Protein 3HZH (pdb70)

Structure (mmCIF, N/CA/C/O backbone):
data_3HZH
#
_entry.id   3HZH
#
_cell.length_a   63.705
_cell.length_b   63.705
_cell.length_c   175.685
_cell.angle_alpha   90.00
_cell.angle_beta   90.00
_cell.angle_gamma   120.00
#
_symmetry.space_group_name_H-M   'P 32 2 1'
#
loop_
_entity.id
_entity.type
_entity.pdbx_description
1 polymer 'Chemotaxis response regulator (CheY-3)'
2 polymer 'Chemotaxis operon protein (CheX)'
3 non-polymer 'MAGNESIUM ION'
4 water water
#
loop_
_atom_site.group_PDB
_atom_site.id
_atom_site.type_symbol
_atom_site.label_atom_id
_atom_site.label_alt_id
_atom_site.label_comp_id
_atom_site.label_asym_id
_atom_site.label_entity_id
_atom_site.label_seq_id
_atom_site.pdbx_PDB_ins_code
_atom_site.Cartn_x
_atom_site.Cartn_y
_atom_site.Cartn_z
_atom_site.occupancy
_atom_site.B_iso_or_equiv
_atom_site.auth_seq_id
_atom_site.auth_comp_id
_atom_site.auth_asym_id
_atom_site.auth_atom_id
_atom_site.pdbx_PDB_model_num
ATOM 1 N N . SER A 1 24 ? 10.048 11.717 -31.045 1.00 73.34 13 SER A N 1
ATOM 2 C CA . SER A 1 24 ? 10.097 10.345 -31.632 1.00 71.22 13 SER A CA 1
ATOM 3 C C . SER A 1 24 ? 10.681 9.325 -30.645 1.00 68.65 13 SER A C 1
ATOM 4 O O . SER A 1 24 ? 11.866 9.388 -30.293 1.00 70.78 13 SER A O 1
ATOM 7 N N . LYS A 1 25 ? 9.816 8.404 -30.204 1.00 61.06 14 LYS A N 1
ATOM 8 C CA . LYS A 1 25 ? 10.148 7.339 -29.250 1.00 53.21 14 LYS A CA 1
ATOM 9 C C . LYS A 1 25 ? 11.577 6.840 -29.356 1.00 47.13 14 LYS A C 1
ATOM 10 O O . LYS A 1 25 ? 11.855 5.947 -30.155 1.00 46.21 14 LYS A O 1
ATOM 16 N N . PRO A 1 26 ? 12.487 7.354 -28.510 1.00 40.88 15 PRO A N 1
ATOM 17 C CA . PRO A 1 26 ? 13.857 6.859 -28.638 1.00 37.53 15 PRO A CA 1
ATOM 18 C C . PRO A 1 26 ? 13.797 5.338 -28.523 1.00 36.69 15 PRO A C 1
ATOM 19 O O . PRO A 1 26 ? 13.133 4.804 -27.639 1.00 33.22 15 PRO A O 1
ATOM 23 N N . ARG A 1 27 ? 14.467 4.647 -29.438 1.00 39.33 16 ARG A N 1
ATOM 24 C CA . ARG A 1 27 ? 14.440 3.186 -29.476 1.00 43.16 16 ARG A CA 1
ATOM 25 C C . ARG A 1 27 ? 15.106 2.481 -28.296 1.00 39.87 16 ARG A C 1
ATOM 26 O O . ARG A 1 27 ? 14.783 1.330 -27.999 1.00 39.92 16 ARG A O 1
ATOM 34 N N . GLY A 1 28 ? 16.033 3.159 -27.630 1.00 35.32 17 GLY A N 1
ATOM 35 C CA . GLY A 1 28 ? 16.724 2.544 -26.514 1.00 33.10 17 GLY A CA 1
ATOM 36 C C . GLY A 1 28 ? 15.899 2.359 -25.255 1.00 32.30 17 GLY A C 1
ATOM 37 O O . GLY A 1 28 ? 16.370 1.775 -24.280 1.00 31.85 17 GLY A O 1
ATOM 38 N N . ILE A 1 29 ? 14.669 2.852 -25.258 1.00 31.60 18 ILE A N 1
ATOM 39 C CA . ILE A 1 29 ? 13.822 2.723 -24.083 1.00 31.06 18 ILE A CA 1
ATOM 40 C C . ILE A 1 29 ? 12.873 1.538 -24.176 1.00 31.57 18 ILE A C 1
ATOM 41 O O . ILE A 1 29 ? 12.243 1.314 -25.210 1.00 30.98 18 ILE A O 1
ATOM 46 N N . ASN A 1 30 ? 12.800 0.767 -23.096 1.00 32.45 19 ASN A N 1
ATOM 47 C CA . ASN A 1 30 ? 11.895 -0.373 -23.029 1.00 33.88 19 ASN A CA 1
ATOM 48 C C . ASN A 1 30 ? 10.569 0.263 -22.631 1.00 33.43 19 ASN A C 1
ATOM 49 O O . ASN A 1 30 ? 10.392 0.672 -21.485 1.00 33.44 19 ASN A O 1
ATOM 54 N N . TYR A 1 31 ? 9.639 0.349 -23.573 1.00 35.21 20 TYR A N 1
ATOM 55 C CA . TYR A 1 31 ? 8.361 0.982 -23.299 1.00 37.23 20 TYR A CA 1
ATOM 56 C C . TYR A 1 31 ? 7.371 0.213 -22.429 1.00 40.37 20 TYR A C 1
ATOM 57 O O . TYR A 1 31 ? 6.199 0.578 -22.344 1.00 41.41 20 TYR A O 1
ATOM 66 N N . ASP A 1 32 ? 7.850 -0.839 -21.769 1.00 44.10 21 ASP A N 1
ATOM 67 C CA . ASP A 1 32 ? 6.998 -1.594 -20.854 1.00 47.55 21 ASP A CA 1
ATOM 68 C C . ASP A 1 32 ? 7.343 -1.159 -19.432 1.00 46.57 21 ASP A C 1
ATOM 69 O O . ASP A 1 32 ? 6.668 -1.544 -18.491 1.00 47.66 21 ASP A O 1
ATOM 74 N N . THR A 1 33 ? 8.403 -0.364 -19.286 1.00 44.88 22 THR A N 1
ATOM 75 C CA . THR A 1 33 ? 8.848 0.098 -17.973 1.00 43.19 22 THR A CA 1
ATOM 76 C C . THR A 1 33 ? 9.386 1.518 -18.002 1.00 42.52 22 THR A C 1
ATOM 77 O O . THR A 1 33 ? 9.439 2.187 -16.969 1.00 42.29 22 THR A O 1
ATOM 81 N N . GLY A 1 34 ? 9.793 1.972 -19.181 1.00 40.58 23 GLY A N 1
ATOM 82 C CA . GLY A 1 34 ? 10.337 3.310 -19.300 1.00 39.03 23 GLY A CA 1
ATOM 83 C C . GLY A 1 34 ? 11.812 3.311 -18.955 1.00 37.12 23 GLY A C 1
ATOM 84 O O . GLY A 1 34 ? 12.447 4.364 -18.931 1.00 38.66 23 GLY A O 1
ATOM 85 N N . ILE A 1 35 ? 12.354 2.122 -18.700 1.00 35.11 24 ILE A N 1
ATOM 86 C CA . ILE A 1 35 ? 13.765 1.950 -18.350 1.00 35.03 24 ILE A CA 1
ATOM 87 C C . ILE A 1 35 ? 14.577 1.636 -19.607 1.00 31.69 24 ILE A C 1
ATOM 88 O O . ILE A 1 35 ? 14.166 0.824 -20.424 1.00 30.15 24 ILE A O 1
ATOM 93 N N . PRO A 1 36 ? 15.753 2.264 -19.765 1.00 30.06 25 PRO A N 1
ATOM 94 C CA . PRO A 1 36 ? 16.594 2.019 -20.942 1.00 29.46 25 PRO A CA 1
ATOM 95 C C . PRO A 1 36 ? 17.063 0.568 -21.052 1.00 28.66 25 PRO A C 1
ATOM 96 O O . PRO A 1 36 ? 17.263 -0.100 -20.041 1.00 27.67 25 PRO A O 1
ATOM 100 N N . PHE A 1 37 ? 17.216 0.076 -22.279 1.00 29.10 26 PHE A N 1
ATOM 101 C CA . PHE A 1 37 ? 17.727 -1.276 -22.497 1.00 27.99 26 PHE A CA 1
ATOM 102 C C . PHE A 1 37 ? 19.226 -1.229 -22.185 1.00 27.94 26 PHE A C 1
ATOM 103 O O . PHE A 1 37 ? 19.875 -0.206 -22.407 1.00 27.36 26 PHE A O 1
ATOM 111 N N . ASN A 1 38 ? 19.775 -2.328 -21.672 1.00 27.18 27 ASN A N 1
ATOM 112 C CA . ASN A 1 38 ? 21.195 -2.391 -21.333 1.00 26.65 27 ASN A CA 1
ATOM 113 C C . ASN A 1 38 ? 22.037 -3.000 -22.451 1.00 26.50 27 ASN A C 1
ATOM 114 O O . ASN A 1 38 ? 21.726 -4.076 -22.956 1.00 26.29 27 ASN A O 1
ATOM 119 N N . VAL A 1 39 ? 23.111 -2.311 -22.824 1.00 26.25 28 VAL A N 1
ATOM 120 C CA . VAL A 1 39 ? 23.987 -2.785 -23.886 1.00 26.34 28 VAL A CA 1
ATOM 121 C C . VAL A 1 39 ? 25.396 -3.060 -23.389 1.00 26.16 28 VAL A C 1
ATOM 122 O O . VAL A 1 39 ? 25.950 -2.261 -22.635 1.00 23.15 28 VAL A O 1
ATOM 126 N N . LEU A 1 40 ? 25.967 -4.189 -23.817 1.00 22.94 29 LEU A N 1
ATOM 127 C CA . LEU A 1 40 ? 27.337 -4.557 -23.459 1.00 24.45 29 LEU A CA 1
ATOM 128 C C . LEU A 1 40 ? 28.157 -4.435 -24.747 1.00 24.41 29 LEU A C 1
ATOM 129 O O . LEU A 1 40 ? 27.928 -5.180 -25.695 1.00 22.36 29 LEU A O 1
ATOM 134 N N . ILE A 1 41 ? 29.106 -3.505 -24.777 1.00 23.15 30 ILE A N 1
ATOM 135 C CA . ILE A 1 41 ? 29.924 -3.295 -25.971 1.00 22.76 30 ILE A CA 1
ATOM 136 C C . ILE A 1 41 ? 31.283 -3.968 -25.848 1.00 21.79 30 ILE A C 1
ATOM 137 O O . ILE A 1 41 ? 32.013 -3.728 -24.888 1.00 22.01 30 ILE A O 1
ATOM 142 N N . VAL A 1 42 ? 31.623 -4.797 -26.833 1.00 22.68 31 VAL A N 1
ATOM 143 C CA . VAL A 1 42 ? 32.888 -5.519 -26.823 1.00 23.62 31 VAL A CA 1
ATOM 144 C C . VAL A 1 42 ? 33.726 -5.302 -28.088 1.00 23.39 31 VAL A C 1
ATOM 145 O O . VAL A 1 42 ? 33.350 -5.748 -29.171 1.00 22.57 31 VAL A O 1
ATOM 149 N N . ASP A 1 43 ? 34.858 -4.618 -27.939 1.00 22.84 32 ASP A N 1
ATOM 150 C CA . ASP A 1 43 ? 35.764 -4.364 -29.056 1.00 22.29 32 ASP A CA 1
ATOM 151 C C . ASP A 1 43 ? 37.117 -3.978 -28.467 1.00 22.60 32 ASP A C 1
ATOM 152 O O . ASP A 1 43 ? 37.178 -3.302 -27.448 1.00 20.07 32 ASP A O 1
ATOM 157 N N . ASP A 1 44 ? 38.204 -4.416 -29.096 1.00 23.16 33 ASP A N 1
ATOM 158 C CA . ASP A 1 44 ? 39.533 -4.098 -28.582 1.00 23.04 33 ASP A CA 1
ATOM 159 C C . ASP A 1 44 ? 40.018 -2.683 -28.903 1.00 22.80 33 ASP A C 1
ATOM 160 O O . ASP A 1 44 ? 41.126 -2.302 -28.518 1.00 22.56 33 ASP A O 1
ATOM 165 N N . SER A 1 45 ? 39.189 -1.902 -29.590 1.00 21.63 34 SER A N 1
ATOM 166 C CA . SER A 1 45 ? 39.554 -0.523 -29.908 1.00 23.63 34 SER A CA 1
ATOM 167 C C . SER A 1 45 ? 38.705 0.484 -29.133 1.00 22.39 34 SER A C 1
ATOM 168 O O . SER A 1 45 ? 37.486 0.526 -29.295 1.00 21.69 34 SER A O 1
ATOM 171 N N . VAL A 1 46 ? 39.345 1.308 -28.311 1.00 23.79 35 VAL A N 1
ATOM 172 C CA . VAL A 1 46 ? 38.615 2.309 -27.541 1.00 26.19 35 VAL A CA 1
ATOM 173 C C . VAL A 1 46 ? 37.935 3.299 -28.485 1.00 24.05 35 VAL A C 1
ATOM 174 O O . VAL A 1 46 ? 36.966 3.961 -28.116 1.00 21.82 35 VAL A O 1
ATOM 178 N N . PHE A 1 47 ? 38.450 3.410 -29.701 1.00 23.97 36 PHE A N 1
ATOM 179 C CA . PHE A 1 47 ? 37.847 4.298 -30.688 1.00 24.90 36 PHE A CA 1
ATOM 180 C C . PHE A 1 47 ? 36.459 3.771 -31.030 1.00 25.38 36 PHE A C 1
ATOM 181 O O . PHE A 1 47 ? 35.460 4.499 -31.008 1.00 23.50 36 PHE A O 1
ATOM 189 N N . THR A 1 48 ? 36.411 2.484 -31.348 1.00 24.92 37 THR A N 1
ATOM 190 C CA . THR A 1 48 ? 35.164 1.833 -31.717 1.00 24.17 37 THR A CA 1
ATOM 191 C C . THR A 1 48 ? 34.206 1.761 -30.533 1.00 23.30 37 THR A C 1
ATOM 192 O O . THR A 1 48 ? 33.002 1.904 -30.699 1.00 23.06 37 THR A O 1
ATOM 196 N N . VAL A 1 49 ? 34.742 1.536 -29.341 1.00 23.82 38 VAL A N 1
ATOM 197 C CA . VAL A 1 49 ? 33.898 1.478 -28.156 1.00 24.58 38 VAL A CA 1
ATOM 198 C C . VAL A 1 49 ? 33.212 2.841 -28.009 1.00 24.97 38 VAL A C 1
ATOM 199 O O . VAL A 1 49 ? 32.017 2.918 -27.724 1.00 23.70 38 VAL A O 1
ATOM 203 N N . LYS A 1 50 ? 33.964 3.913 -28.237 1.00 24.72 39 LYS A N 1
ATOM 204 C CA . LYS A 1 50 ? 33.396 5.253 -28.134 1.00 27.12 39 LYS A CA 1
ATOM 205 C C . LYS A 1 50 ? 32.339 5.530 -29.212 1.00 27.82 39 LYS A C 1
ATOM 206 O O . LYS A 1 50 ? 31.309 6.148 -28.932 1.00 25.36 39 LYS A O 1
ATOM 212 N N . GLN A 1 51 ? 32.576 5.063 -30.437 1.00 28.60 40 GLN A N 1
ATOM 213 C CA . GLN A 1 51 ? 31.630 5.305 -31.524 1.00 31.53 40 GLN A CA 1
ATOM 214 C C . GLN A 1 51 ? 30.297 4.619 -31.211 1.00 28.20 40 GLN A C 1
ATOM 215 O O . GLN A 1 51 ? 29.233 5.228 -31.305 1.00 23.84 40 GLN A O 1
ATOM 221 N N . LEU A 1 52 ? 30.372 3.346 -30.840 1.00 25.96 41 LEU A N 1
ATOM 222 C CA . LEU A 1 52 ? 29.201 2.559 -30.482 1.00 26.14 41 LEU A CA 1
ATOM 223 C C . LEU A 1 52 ? 28.504 3.179 -29.259 1.00 24.18 41 LEU A C 1
ATOM 224 O O . LEU A 1 52 ? 27.274 3.233 -29.188 1.00 22.10 41 LEU A O 1
ATOM 229 N N . THR A 1 53 ? 29.288 3.660 -28.300 1.00 23.82 42 THR A N 1
ATOM 230 C CA . THR A 1 53 ? 28.708 4.279 -27.114 1.00 25.50 42 THR A CA 1
ATOM 231 C C . THR A 1 53 ? 27.842 5.486 -27.499 1.00 27.58 42 THR A C 1
ATOM 232 O O . THR A 1 53 ? 26.715 5.619 -27.020 1.00 29.08 42 THR A O 1
ATOM 236 N N . GLN A 1 54 ? 28.364 6.352 -28.364 1.00 28.08 43 GLN A N 1
ATOM 237 C CA . GLN A 1 54 ? 27.630 7.528 -28.833 1.00 32.68 43 GLN A CA 1
ATOM 238 C C . GLN A 1 54 ? 26.352 7.120 -29.549 1.00 30.16 43 GLN A C 1
ATOM 239 O O . GLN A 1 54 ? 25.275 7.659 -29.292 1.00 26.69 43 GLN A O 1
ATOM 245 N N . ILE A 1 55 ? 26.490 6.167 -30.463 1.00 27.14 44 ILE A N 1
ATOM 246 C CA . ILE A 1 55 ? 25.363 5.672 -31.231 1.00 26.75 44 ILE A CA 1
ATOM 247 C C . ILE A 1 55 ? 24.222 5.164 -30.350 1.00 26.13 44 ILE A C 1
ATOM 248 O O . ILE A 1 55 ? 23.062 5.519 -30.551 1.00 24.41 44 ILE A O 1
ATOM 253 N N . PHE A 1 56 ? 24.550 4.335 -29.369 1.00 24.62 45 PHE A N 1
ATOM 254 C CA . PHE A 1 56 ? 23.524 3.792 -28.485 1.00 25.07 45 PHE A CA 1
ATOM 255 C C . PHE A 1 56 ? 22.924 4.788 -27.495 1.00 24.62 45 PHE A C 1
ATOM 256 O O . PHE A 1 56 ? 21.704 4.852 -27.339 1.00 21.59 45 PHE A O 1
ATOM 264 N N . THR A 1 57 ? 23.771 5.560 -26.827 1.00 25.92 46 THR A N 1
ATOM 265 C CA . THR A 1 57 ? 23.271 6.522 -25.854 1.00 28.07 46 THR A CA 1
ATOM 266 C C . THR A 1 57 ? 22.416 7.613 -26.511 1.00 28.48 46 THR A C 1
ATOM 267 O O . THR A 1 57 ? 21.418 8.040 -25.941 1.00 26.39 46 THR A O 1
ATOM 271 N N . SER A 1 58 ? 22.794 8.049 -27.713 1.00 29.54 47 SER A N 1
ATOM 272 C CA . SER A 1 58 ? 22.029 9.087 -28.405 1.00 31.43 47 SER A CA 1
ATOM 273 C C . SER A 1 58 ? 20.622 8.580 -28.712 1.00 31.32 47 SER A C 1
ATOM 274 O O . SER A 1 58 ? 19.700 9.374 -28.909 1.00 33.53 47 SER A O 1
ATOM 277 N N . GLU A 1 59 ? 20.456 7.263 -28.743 1.00 28.57 48 GLU A N 1
ATOM 278 C CA . GLU A 1 59 ? 19.157 6.672 -29.031 1.00 30.72 48 GLU A CA 1
ATOM 279 C C . GLU A 1 59 ? 18.422 6.226 -27.752 1.00 30.81 48 GLU A C 1
ATOM 280 O O . GLU A 1 59 ? 17.364 5.601 -27.813 1.00 30.39 48 GLU A O 1
ATOM 286 N N . GLY A 1 60 ? 18.985 6.542 -26.592 1.00 29.96 49 GLY A N 1
ATOM 287 C CA . GLY A 1 60 ? 18.315 6.184 -25.355 1.00 29.87 49 GLY A CA 1
ATOM 288 C C . GLY A 1 60 ? 18.773 4.941 -24.615 1.00 29.11 49 GLY A C 1
ATOM 289 O O . GLY A 1 60 ? 18.262 4.656 -23.530 1.00 28.62 49 GLY A O 1
ATOM 290 N N . PHE A 1 61 ? 19.715 4.191 -25.179 1.00 27.31 50 PHE A N 1
ATOM 291 C CA . PHE A 1 61 ? 20.215 2.993 -24.505 1.00 24.65 50 PHE A CA 1
ATOM 292 C C . PHE A 1 61 ? 21.157 3.351 -23.360 1.00 25.24 50 PHE A C 1
ATOM 293 O O . PHE A 1 61 ? 21.663 4.465 -23.273 1.00 23.27 50 PHE A O 1
ATOM 301 N N . ASN A 1 62 ? 21.387 2.378 -22.486 1.00 24.07 51 ASN A N 1
ATOM 302 C CA . ASN A 1 62 ? 22.314 2.533 -21.381 1.00 24.46 51 ASN A CA 1
ATOM 303 C C . ASN A 1 62 ? 23.449 1.542 -21.636 1.00 24.49 51 ASN A C 1
ATOM 304 O O . ASN A 1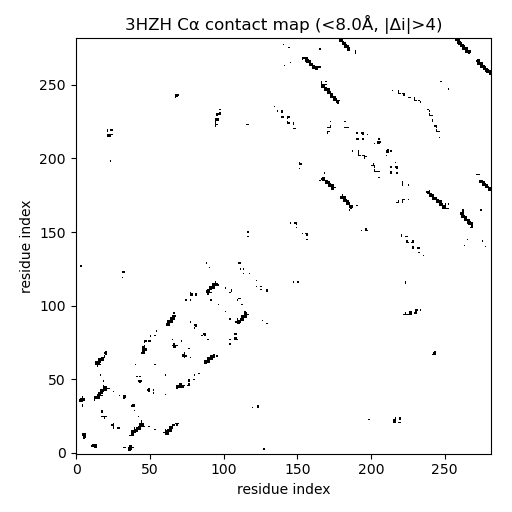 62 ? 23.205 0.362 -21.883 1.00 24.96 51 ASN A O 1
ATOM 309 N N . ILE A 1 63 ? 24.686 2.014 -21.601 1.00 26.15 52 ILE A N 1
ATOM 310 C CA . ILE A 1 63 ? 25.814 1.113 -21.804 1.00 27.40 52 ILE A CA 1
ATOM 311 C C . ILE A 1 63 ? 26.103 0.552 -20.429 1.00 26.94 52 ILE A C 1
ATOM 312 O O . ILE A 1 63 ? 26.731 1.216 -19.606 1.00 25.82 52 ILE A O 1
ATOM 317 N N . ILE A 1 64 ? 25.636 -0.663 -20.167 1.00 26.32 53 ILE A N 1
ATOM 318 C CA . ILE A 1 64 ? 25.842 -1.251 -18.850 1.00 26.76 53 ILE A CA 1
ATOM 319 C C . ILE A 1 64 ? 27.319 -1.548 -18.566 1.00 25.58 53 ILE A C 1
ATOM 320 O O . ILE A 1 64 ? 27.759 -1.462 -17.426 1.00 26.24 53 ILE A O 1
ATOM 325 N N . ASP A 1 65 ? 28.087 -1.890 -19.597 1.00 24.63 54 ASP A N 1
ATOM 326 C CA . ASP A 1 65 ? 29.516 -2.151 -19.408 1.00 26.09 54 ASP A CA 1
ATOM 327 C C . ASP A 1 65 ? 30.159 -2.327 -20.778 1.00 23.50 54 ASP A C 1
ATOM 328 O O . ASP A 1 65 ? 29.453 -2.440 -21.781 1.00 21.33 54 ASP A O 1
ATOM 333 N N . THR A 1 66 ? 31.494 -2.335 -20.808 1.00 22.34 55 THR A N 1
ATOM 334 C CA . THR A 1 66 ? 32.249 -2.536 -22.047 1.00 22.50 55 THR A CA 1
ATOM 335 C C . THR A 1 66 ? 33.457 -3.419 -21.730 1.00 24.60 55 THR A C 1
ATOM 336 O O . THR A 1 66 ? 33.933 -3.443 -20.587 1.00 22.80 55 THR A O 1
ATOM 340 N N . ALA A 1 67 ? 33.943 -4.137 -22.742 1.00 22.49 56 ALA A N 1
ATOM 341 C CA . ALA A 1 67 ? 35.091 -5.028 -22.592 1.00 23.72 56 ALA A CA 1
ATOM 342 C C . ALA A 1 67 ? 36.017 -4.884 -23.794 1.00 25.13 56 ALA A C 1
ATOM 343 O O . ALA A 1 67 ? 35.559 -4.723 -24.933 1.00 25.58 56 ALA A O 1
ATOM 345 N N . ALA A 1 68 ? 37.319 -4.947 -23.538 1.00 25.75 57 ALA A N 1
ATOM 346 C CA . ALA A 1 68 ? 38.313 -4.791 -24.593 1.00 27.52 57 ALA A CA 1
ATOM 347 C C . ALA A 1 68 ? 38.811 -6.097 -25.211 1.00 27.24 57 ALA A C 1
ATOM 348 O O . ALA A 1 68 ? 39.612 -6.072 -26.139 1.00 27.58 57 ALA A O 1
ATOM 350 N N . ASP A 1 69 ? 38.349 -7.231 -24.691 1.00 27.60 58 ASP A N 1
ATOM 351 C CA . ASP A 1 69 ? 38.719 -8.535 -25.238 1.00 25.46 58 ASP A CA 1
ATOM 352 C C . ASP A 1 69 ? 37.685 -9.584 -24.837 1.00 23.61 58 ASP A C 1
ATOM 353 O O . ASP A 1 69 ? 36.842 -9.342 -23.974 1.00 25.23 58 ASP A O 1
ATOM 358 N N . GLY A 1 70 ? 37.761 -10.748 -25.464 1.00 23.60 59 GLY A N 1
ATOM 359 C CA . GLY A 1 70 ? 36.819 -11.816 -25.190 1.00 24.80 59 GLY A CA 1
ATOM 360 C C . GLY A 1 70 ? 36.796 -12.362 -23.774 1.00 26.80 59 GLY A C 1
ATOM 361 O O . GLY A 1 70 ? 35.744 -12.809 -23.319 1.00 26.47 59 GLY A O 1
ATOM 362 N N . GLU A 1 71 ? 37.930 -12.349 -23.076 1.00 29.20 60 GLU A N 1
ATOM 363 C CA . GLU A 1 71 ? 37.952 -12.860 -21.705 1.00 31.79 60 GLU A CA 1
ATOM 364 C C . GLU A 1 71 ? 37.180 -11.911 -20.802 1.00 29.69 60 GLU A C 1
ATOM 365 O O . GLU A 1 71 ? 36.318 -12.334 -20.028 1.00 27.67 60 GLU A O 1
ATOM 371 N N . GLU A 1 72 ? 37.504 -10.625 -20.898 1.00 27.82 61 GLU A N 1
ATOM 372 C CA . GLU A 1 72 ? 36.833 -9.613 -20.093 1.00 28.03 61 GLU A CA 1
ATOM 373 C C . GLU A 1 72 ? 35.333 -9.590 -20.386 1.00 28.52 61 GLU A C 1
ATOM 374 O O . GLU A 1 72 ? 34.518 -9.368 -19.487 1.00 29.54 61 GLU A O 1
ATOM 380 N N . ALA A 1 73 ? 34.971 -9.843 -21.639 1.00 26.49 62 ALA A N 1
ATOM 381 C CA . ALA A 1 73 ? 33.568 -9.853 -22.039 1.00 27.24 62 ALA A CA 1
ATOM 382 C C . ALA A 1 73 ? 32.794 -10.950 -21.310 1.00 28.00 62 ALA A C 1
ATOM 383 O O . ALA A 1 73 ? 31.710 -10.710 -20.777 1.00 28.09 62 ALA A O 1
ATOM 385 N N . VAL A 1 74 ? 33.350 -12.157 -21.306 1.00 28.26 63 VAL A N 1
ATOM 386 C CA . VAL A 1 74 ? 32.715 -13.288 -20.640 1.00 29.07 63 VAL A CA 1
ATOM 387 C C . VAL A 1 74 ? 32.490 -12.988 -19.156 1.00 27.40 63 VAL A C 1
ATOM 388 O O . VAL A 1 74 ? 31.401 -13.208 -18.632 1.00 26.43 63 VAL A O 1
ATOM 392 N N . ILE A 1 75 ? 33.522 -12.480 -18.493 1.00 28.08 64 ILE A N 1
ATOM 393 C CA . ILE A 1 75 ? 33.439 -12.149 -17.074 1.00 30.29 64 ILE A CA 1
ATOM 394 C C . ILE A 1 75 ? 32.328 -11.139 -16.802 1.00 30.89 64 ILE A C 1
ATOM 395 O O . ILE A 1 75 ? 31.484 -11.342 -15.918 1.00 27.59 64 ILE A O 1
ATOM 400 N N . LYS A 1 76 ? 32.335 -10.055 -17.574 1.00 30.95 65 LYS A N 1
ATOM 401 C CA . LYS A 1 76 ? 31.349 -9.000 -17.417 1.00 29.28 65 LYS A CA 1
ATOM 402 C C . LYS A 1 76 ? 29.948 -9.420 -17.807 1.00 29.35 65 LYS A C 1
ATOM 403 O O . LYS A 1 76 ? 28.975 -8.947 -17.219 1.00 31.14 65 LYS A O 1
ATOM 409 N N . TYR A 1 77 ? 29.830 -10.306 -18.789 1.00 28.61 66 TYR A N 1
ATOM 410 C CA . TYR A 1 77 ? 28.509 -10.751 -19.191 1.00 30.30 66 TYR A CA 1
ATOM 411 C C . TYR A 1 77 ? 27.894 -11.541 -18.044 1.00 33.34 66 TYR A C 1
ATOM 412 O O . TYR A 1 77 ? 26.732 -11.331 -17.697 1.00 33.49 66 TYR A O 1
ATOM 421 N N . LYS A 1 78 ? 28.675 -12.437 -17.447 1.00 34.56 67 LYS A N 1
ATOM 422 C CA . LYS A 1 78 ? 28.180 -13.237 -16.332 1.00 37.64 67 LYS A CA 1
ATOM 423 C C . LYS A 1 78 ? 27.875 -12.361 -15.126 1.00 38.44 67 LYS A C 1
ATOM 424 O O . LYS A 1 78 ? 26.911 -12.602 -14.404 1.00 34.71 67 LYS A O 1
ATOM 430 N N . ASN A 1 79 ? 28.693 -11.332 -14.930 1.00 42.26 68 ASN A N 1
ATOM 431 C CA . ASN A 1 79 ? 28.522 -10.418 -13.808 1.00 46.91 68 ASN A CA 1
ATOM 432 C C . ASN A 1 79 ? 27.178 -9.686 -13.848 1.00 44.57 68 ASN A C 1
ATOM 433 O O . ASN A 1 79 ? 26.541 -9.498 -12.815 1.00 43.22 68 ASN A O 1
ATOM 438 N N . HIS A 1 80 ? 26.754 -9.281 -15.043 1.00 41.33 69 HIS A N 1
ATOM 439 C CA . HIS A 1 80 ? 25.494 -8.552 -15.223 1.00 40.50 69 HIS A CA 1
ATOM 440 C C . HIS A 1 80 ? 24.341 -9.413 -15.735 1.00 42.62 69 HIS A C 1
ATOM 441 O O . HIS A 1 80 ? 23.180 -9.024 -15.634 1.00 42.73 69 HIS A O 1
ATOM 448 N N . TYR A 1 81 ? 24.689 -10.568 -16.288 1.00 45.67 70 TYR A N 1
ATOM 449 C CA . TYR A 1 81 ? 23.774 -11.543 -16.883 1.00 48.75 70 TYR A CA 1
ATOM 450 C C . TYR A 1 81 ? 22.266 -11.369 -17.039 1.00 51.33 70 TYR A C 1
ATOM 451 O O . TYR A 1 81 ? 21.764 -11.341 -18.172 1.00 57.18 70 TYR A O 1
ATOM 460 N N . PRO A 1 82 ? 21.509 -11.275 -15.936 1.00 47.04 71 PRO A N 1
ATOM 461 C CA . PRO A 1 82 ? 20.089 -11.133 -16.256 1.00 43.81 71 PRO A CA 1
ATOM 462 C C . PRO A 1 82 ? 19.758 -9.797 -16.907 1.00 40.92 71 PRO A C 1
ATOM 463 O O . PRO A 1 82 ? 18.840 -9.701 -17.722 1.00 40.07 71 PRO A O 1
ATOM 467 N N . ASN A 1 83 ? 20.547 -8.782 -16.576 1.00 38.91 72 ASN A N 1
ATOM 468 C CA . ASN A 1 83 ? 20.300 -7.424 -17.044 1.00 36.61 72 ASN A CA 1
ATOM 469 C C . ASN A 1 83 ? 20.802 -6.965 -18.414 1.00 35.46 72 ASN A C 1
ATOM 470 O O . ASN A 1 83 ? 20.452 -5.863 -18.842 1.00 34.24 72 ASN A O 1
ATOM 475 N N . ILE A 1 84 ? 21.612 -7.772 -19.098 1.00 33.72 73 ILE A N 1
ATOM 476 C CA . ILE A 1 84 ? 22.106 -7.370 -20.417 1.00 30.62 73 ILE A CA 1
ATOM 477 C C . ILE A 1 84 ? 21.083 -7.714 -21.483 1.00 31.23 73 ILE A C 1
ATOM 478 O O . ILE A 1 84 ? 20.746 -8.881 -21.678 1.00 30.76 73 ILE A O 1
ATOM 483 N N . ASP A 1 85 ? 20.600 -6.692 -22.185 1.00 29.61 74 ASP A N 1
ATOM 484 C CA . ASP A 1 85 ? 19.600 -6.893 -23.223 1.00 28.98 74 ASP A CA 1
ATOM 485 C C . ASP A 1 85 ? 20.206 -7.145 -24.580 1.00 28.72 74 ASP A C 1
ATOM 486 O O . ASP A 1 85 ? 19.600 -7.801 -25.419 1.00 28.36 74 ASP A O 1
ATOM 491 N N . ILE A 1 86 ? 21.398 -6.614 -24.817 1.00 27.51 75 ILE A N 1
ATOM 492 C CA . ILE A 1 86 ? 22.029 -6.842 -26.097 1.00 27.07 75 ILE A CA 1
ATOM 493 C C . ILE A 1 86 ? 23.544 -6.681 -25.998 1.00 26.62 75 ILE A C 1
ATOM 494 O O . ILE A 1 86 ? 24.052 -5.880 -25.210 1.00 24.70 75 ILE A O 1
ATOM 499 N N . VAL A 1 87 ? 24.256 -7.489 -26.775 1.00 23.87 76 VAL A N 1
ATOM 500 C CA . VAL A 1 87 ? 25.708 -7.461 -26.797 1.00 24.60 76 VAL A CA 1
ATOM 501 C C . VAL A 1 87 ? 26.202 -7.232 -28.228 1.00 24.76 76 VAL A C 1
ATOM 502 O O . VAL A 1 87 ? 25.742 -7.894 -29.155 1.00 23.80 76 VAL A O 1
ATOM 506 N N . THR A 1 88 ? 27.113 -6.279 -28.410 1.00 24.77 77 THR A N 1
ATOM 507 C CA . THR A 1 88 ? 27.678 -6.036 -29.735 1.00 25.65 77 THR A CA 1
ATOM 508 C C . THR A 1 88 ? 29.066 -6.623 -29.572 1.00 24.34 77 THR A C 1
ATOM 509 O O . THR A 1 88 ? 29.764 -6.329 -28.603 1.00 25.84 77 THR A O 1
ATOM 513 N N . LEU A 1 89 ? 29.467 -7.456 -30.521 1.00 26.08 78 LEU A N 1
ATOM 514 C CA . LEU A 1 89 ? 30.733 -8.151 -30.387 1.00 25.47 78 LEU A CA 1
ATOM 515 C C . LEU A 1 89 ? 31.686 -8.132 -31.571 1.00 24.74 78 LEU A C 1
ATOM 516 O O . LEU A 1 89 ? 31.346 -8.574 -32.670 1.00 24.40 78 LEU A O 1
ATOM 533 N N . ILE A 1 91 ? 35.265 -9.227 -33.512 1.00 23.00 80 ILE A N 1
ATOM 534 C CA . ILE A 1 91 ? 35.869 -10.541 -33.685 1.00 24.47 80 ILE A CA 1
ATOM 535 C C . ILE A 1 91 ? 37.362 -10.573 -33.408 1.00 23.58 80 ILE A C 1
ATOM 536 O O . ILE A 1 91 ? 37.813 -11.294 -32.520 1.00 22.20 80 ILE A O 1
ATOM 541 N N . THR A 1 92 ? 38.130 -9.786 -34.153 1.00 22.88 81 THR A N 1
ATOM 542 C CA . THR A 1 92 ? 39.573 -9.777 -33.972 1.00 21.69 81 THR A CA 1
ATOM 543 C C . THR A 1 92 ? 39.942 -9.075 -32.683 1.00 24.17 81 THR A C 1
ATOM 544 O O . THR A 1 92 ? 39.793 -7.869 -32.558 1.00 20.64 81 THR A O 1
ATOM 548 N N . MET A 1 93 ? 40.428 -9.842 -31.716 1.00 21.72 82 MET A N 1
ATOM 549 C CA . MET A 1 93 ? 40.785 -9.272 -30.427 1.00 26.18 82 MET A CA 1
ATOM 550 C C . MET A 1 93 ? 41.844 -10.107 -29.730 1.00 27.53 82 MET A C 1
ATOM 551 O O . MET A 1 93 ? 41.925 -11.312 -29.933 1.00 29.07 82 MET A O 1
ATOM 556 N N . PRO A 1 94 ? 42.677 -9.467 -28.897 1.00 30.26 83 PRO A N 1
ATOM 557 C CA . PRO A 1 94 ? 43.728 -10.161 -28.149 1.00 32.21 83 PRO A CA 1
ATOM 558 C C . PRO A 1 94 ? 43.048 -11.057 -27.118 1.00 31.64 83 PRO A C 1
ATOM 559 O O . PRO A 1 94 ? 41.845 -10.925 -26.877 1.00 31.48 83 PRO A O 1
ATOM 563 N N . LYS A 1 95 ? 43.834 -11.949 -26.518 1.00 31.99 84 LYS A N 1
ATOM 564 C CA . LYS A 1 95 ? 43.386 -12.873 -25.475 1.00 31.92 84 LYS A CA 1
ATOM 565 C C . LYS A 1 95 ? 42.234 -13.785 -25.879 1.00 32.00 84 LYS A C 1
ATOM 566 O O . LYS A 1 95 ? 42.309 -14.995 -25.703 1.00 32.30 84 LYS A O 1
ATOM 572 N N . MET A 1 96 ? 41.165 -13.211 -26.416 1.00 32.27 85 MET A N 1
ATOM 573 C CA . MET A 1 96 ? 40.021 -14.008 -26.822 1.00 34.13 85 MET A CA 1
ATOM 574 C C . MET A 1 96 ? 39.297 -13.331 -27.981 1.00 32.90 85 MET A C 1
ATOM 575 O O . MET A 1 96 ? 38.847 -12.196 -27.852 1.00 32.52 85 MET A O 1
ATOM 580 N N . ASP A 1 97 ? 39.191 -14.028 -29.110 1.00 30.73 86 ASP A N 1
ATOM 581 C CA . ASP A 1 97 ? 38.523 -13.468 -30.282 1.00 30.81 86 ASP A CA 1
ATOM 582 C C . ASP A 1 97 ? 37.008 -13.589 -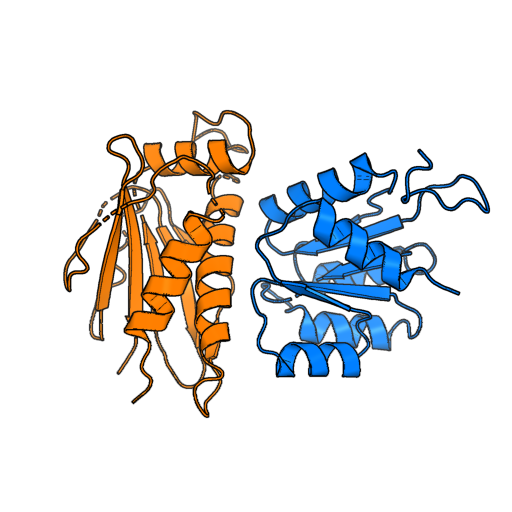30.109 1.00 28.79 86 ASP A C 1
ATOM 583 O O . ASP A 1 97 ? 36.537 -14.373 -29.278 1.00 25.80 86 ASP A O 1
ATOM 588 N N . GLY A 1 98 ? 36.256 -12.821 -30.899 1.00 27.74 87 GLY A N 1
ATOM 589 C CA . GLY A 1 98 ? 34.804 -12.823 -30.807 1.00 27.05 87 GLY A CA 1
ATOM 590 C C . GLY A 1 98 ? 34.048 -14.098 -31.159 1.00 27.84 87 GLY A C 1
ATOM 591 O O . GLY A 1 98 ? 32.914 -14.290 -30.709 1.00 22.95 87 GLY A O 1
ATOM 592 N N . ILE A 1 99 ? 34.641 -14.966 -31.970 1.00 28.37 88 ILE A N 1
ATOM 593 C CA . ILE A 1 99 ? 33.953 -16.203 -32.324 1.00 31.39 88 ILE A CA 1
ATOM 594 C C . ILE A 1 99 ? 33.963 -17.119 -31.100 1.00 31.04 88 ILE A C 1
ATOM 595 O O . ILE A 1 99 ? 32.938 -17.700 -30.740 1.00 30.81 88 ILE A O 1
ATOM 600 N N . THR A 1 100 ? 35.122 -17.223 -30.455 1.00 31.04 89 THR A N 1
ATOM 601 C CA . THR A 1 100 ? 35.271 -18.048 -29.258 1.00 31.46 89 THR A CA 1
ATOM 602 C C . THR A 1 100 ? 34.411 -17.450 -28.143 1.00 30.16 89 THR A C 1
ATOM 603 O O . THR A 1 100 ? 33.778 -18.174 -27.376 1.00 27.73 89 THR A O 1
ATOM 607 N N . CYS A 1 101 ? 34.395 -16.119 -28.068 1.00 28.22 90 CYS A N 1
ATOM 608 C CA . CYS A 1 101 ? 33.621 -15.411 -27.054 1.00 27.38 90 CYS A CA 1
ATOM 609 C C . CYS A 1 101 ? 32.133 -15.697 -27.218 1.00 25.92 90 CYS A C 1
ATOM 610 O O . CYS A 1 101 ? 31.440 -15.962 -26.245 1.00 27.11 90 CYS A O 1
ATOM 613 N N . LEU A 1 102 ? 31.666 -15.636 -28.463 1.00 26.13 91 LEU A N 1
ATOM 614 C CA . LEU A 1 102 ? 30.270 -15.887 -28.823 1.00 27.65 91 LEU A CA 1
ATOM 615 C C . LEU A 1 102 ? 29.805 -17.248 -28.298 1.00 27.49 91 LEU A C 1
ATOM 616 O O . LEU A 1 102 ? 28.755 -17.351 -27.663 1.00 24.64 91 LEU A O 1
ATOM 621 N N . SER A 1 103 ? 30.580 -18.289 -28.599 1.00 26.97 92 SER A N 1
ATOM 622 C CA . SER A 1 103 ? 30.244 -19.639 -28.162 1.00 28.31 92 SER A CA 1
ATOM 623 C C . SER A 1 103 ? 30.195 -19.743 -26.636 1.00 26.40 92 SER A C 1
ATOM 624 O O . SER A 1 103 ? 29.352 -20.438 -26.081 1.00 28.44 92 SER A O 1
ATOM 627 N N . ASN A 1 104 ? 31.099 -19.037 -25.974 1.00 25.40 93 ASN A N 1
ATOM 628 C CA . ASN A 1 104 ? 31.197 -19.047 -24.525 1.00 27.02 93 ASN A CA 1
ATOM 629 C C . ASN A 1 104 ? 29.973 -18.373 -23.901 1.00 29.16 93 ASN A C 1
ATOM 630 O O . ASN A 1 104 ? 29.373 -18.892 -22.954 1.00 27.44 93 ASN A O 1
ATOM 635 N N . ILE A 1 105 ? 29.593 -17.220 -24.438 1.00 29.11 94 ILE A N 1
ATOM 636 C CA . ILE A 1 105 ? 28.424 -16.524 -23.924 1.00 29.84 94 ILE A CA 1
ATOM 637 C C . ILE A 1 105 ? 27.154 -17.334 -24.200 1.00 30.40 94 ILE A C 1
ATOM 638 O O . ILE A 1 105 ? 26.296 -17.463 -23.325 1.00 31.14 94 ILE A O 1
ATOM 643 N N . MET A 1 106 ? 27.037 -17.890 -25.403 1.00 31.15 95 MET A N 1
ATOM 644 C CA . MET A 1 106 ? 25.854 -18.678 -25.744 1.00 33.96 95 MET A CA 1
ATOM 645 C C . MET A 1 106 ? 25.792 -19.948 -24.893 1.00 34.98 95 MET A C 1
ATOM 646 O O . MET A 1 106 ? 24.704 -20.419 -24.559 1.00 34.28 95 MET A O 1
ATOM 651 N N . GLU A 1 107 ? 26.955 -20.490 -24.537 1.00 33.00 96 GLU A N 1
ATOM 652 C CA . GLU A 1 107 ? 27.000 -21.687 -23.702 1.00 36.37 96 GLU A CA 1
ATOM 653 C C . GLU A 1 107 ? 26.470 -21.335 -22.309 1.00 34.21 96 GLU A C 1
ATOM 654 O O . GLU A 1 107 ? 25.670 -22.076 -21.738 1.00 33.85 96 GLU A O 1
ATOM 660 N N . PHE A 1 108 ? 26.911 -20.194 -21.782 1.00 34.07 97 PHE A N 1
ATOM 661 C CA . PHE A 1 108 ? 26.482 -19.717 -20.469 1.00 33.68 97 PHE A CA 1
ATOM 662 C C . PHE A 1 108 ? 25.003 -19.335 -20.436 1.00 34.43 97 PHE A C 1
ATOM 663 O O . PHE A 1 108 ? 24.282 -19.657 -19.489 1.00 33.40 97 PHE A O 1
ATOM 671 N N . ASP A 1 109 ? 24.564 -18.628 -21.469 1.00 34.32 98 ASP A N 1
ATOM 672 C CA . ASP A 1 109 ? 23.185 -18.172 -21.556 1.00 34.65 98 ASP A CA 1
ATOM 673 C C . ASP A 1 109 ? 22.604 -18.332 -22.955 1.00 35.39 98 ASP A C 1
ATOM 674 O O . ASP A 1 109 ? 22.897 -17.551 -23.862 1.00 31.14 98 ASP A O 1
ATOM 679 N N . LYS A 1 110 ? 21.771 -19.354 -23.118 1.00 37.21 99 LYS A N 1
ATOM 680 C CA . LYS A 1 110 ? 21.143 -19.654 -24.399 1.00 43.20 99 LYS A CA 1
ATOM 681 C C . LYS A 1 110 ? 20.230 -18.554 -24.924 1.00 39.19 99 LYS A C 1
ATOM 682 O O . LYS A 1 110 ? 19.905 -18.532 -26.105 1.00 36.62 99 LYS A O 1
ATOM 688 N N . ASN A 1 111 ? 19.823 -17.636 -24.057 1.00 39.11 100 ASN A N 1
ATOM 689 C CA . ASN A 1 111 ? 18.927 -16.550 -24.456 1.00 38.76 100 ASN A CA 1
ATOM 690 C C . ASN A 1 111 ? 19.639 -15.239 -24.783 1.00 36.51 100 ASN A C 1
ATOM 691 O O . ASN A 1 111 ? 18.997 -14.248 -25.114 1.00 33.64 100 ASN A O 1
ATOM 696 N N . ALA A 1 112 ? 20.964 -15.236 -24.690 1.00 34.82 101 ALA A N 1
ATOM 697 C CA . ALA A 1 112 ? 21.752 -14.038 -24.975 1.00 33.16 101 ALA A CA 1
ATOM 698 C C . ALA A 1 112 ? 21.488 -13.516 -26.386 1.00 32.32 101 ALA A C 1
ATOM 699 O O . ALA A 1 112 ? 21.250 -14.300 -27.302 1.00 31.27 101 ALA A O 1
ATOM 701 N N . ARG A 1 113 ? 21.522 -12.196 -26.554 1.00 32.92 102 ARG A N 1
ATOM 702 C CA . ARG A 1 113 ? 21.312 -11.595 -27.869 1.00 36.21 102 ARG A CA 1
ATOM 703 C C . ARG A 1 113 ? 22.603 -10.894 -28.252 1.00 34.88 102 ARG A C 1
ATOM 704 O O . ARG A 1 113 ? 22.939 -9.839 -27.700 1.00 31.87 102 ARG A O 1
ATOM 712 N N . VAL A 1 114 ? 23.318 -11.475 -29.204 1.00 31.58 103 VAL A N 1
ATOM 713 C CA . VAL A 1 114 ? 24.585 -10.919 -29.620 1.00 31.02 103 VAL A CA 1
ATOM 714 C C . VAL A 1 114 ? 24.558 -10.536 -31.085 1.00 30.34 103 VAL A C 1
ATOM 715 O O . VAL A 1 114 ? 24.032 -11.265 -31.921 1.00 29.53 103 VAL A O 1
ATOM 719 N N . ILE A 1 115 ? 25.114 -9.368 -31.374 1.00 28.29 104 ILE A N 1
ATOM 720 C CA . ILE A 1 115 ? 25.216 -8.876 -32.732 1.00 28.69 104 ILE A CA 1
ATOM 721 C C . ILE A 1 115 ? 26.693 -8.775 -33.001 1.00 26.83 104 ILE A C 1
ATOM 722 O O . ILE A 1 115 ? 27.413 -8.168 -32.219 1.00 24.24 104 ILE A O 1
ATOM 727 N N . MET A 1 116 ? 27.159 -9.390 -34.081 1.00 26.96 105 MET A N 1
ATOM 728 C CA . MET A 1 116 ? 28.573 -9.314 -34.400 1.00 28.27 105 MET A CA 1
ATOM 729 C C . MET A 1 116 ? 28.794 -8.017 -35.165 1.00 28.26 105 MET A C 1
ATOM 730 O O . MET A 1 116 ? 28.007 -7.663 -36.041 1.00 28.39 105 MET A O 1
ATOM 735 N N . ILE A 1 117 ? 29.858 -7.302 -34.821 1.00 27.46 106 ILE A N 1
ATOM 736 C CA . ILE A 1 117 ? 30.205 -6.055 -35.498 1.00 26.89 106 ILE A CA 1
ATOM 737 C C . ILE A 1 117 ? 31.705 -6.167 -35.749 1.00 26.24 106 ILE A C 1
ATOM 738 O O . ILE A 1 117 ? 32.516 -5.958 -34.846 1.00 26.95 106 ILE A O 1
ATOM 743 N N . SER A 1 118 ? 32.071 -6.504 -36.983 1.00 24.79 107 SER A N 1
ATOM 744 C CA . SER A 1 118 ? 33.481 -6.709 -37.308 1.00 23.96 107 SER A CA 1
ATOM 745 C C . SER A 1 118 ? 33.944 -6.270 -38.692 1.00 23.13 107 SER A C 1
ATOM 746 O O . SER A 1 118 ? 33.141 -6.082 -39.598 1.00 23.97 107 SER A O 1
ATOM 749 N N . ALA A 1 119 ? 35.258 -6.120 -38.833 1.00 21.93 108 ALA A N 1
ATOM 750 C CA . ALA A 1 119 ? 35.888 -5.733 -40.097 1.00 21.79 108 ALA A CA 1
ATOM 751 C C . ALA A 1 119 ? 35.896 -6.936 -41.031 1.00 23.89 108 ALA A C 1
ATOM 752 O O . ALA A 1 119 ? 36.104 -6.793 -42.240 1.00 20.31 108 ALA A O 1
ATOM 754 N N . LEU A 1 120 ? 35.684 -8.118 -40.459 1.00 22.43 109 LEU A N 1
ATOM 755 C CA . LEU A 1 120 ? 35.669 -9.357 -41.235 1.00 24.70 109 LEU A CA 1
ATOM 756 C C . LEU A 1 120 ? 34.252 -9.662 -41.692 1.00 26.50 109 LEU A C 1
ATOM 757 O O . LEU A 1 120 ? 33.330 -9.710 -40.883 1.00 24.79 109 LEU A O 1
ATOM 762 N N . GLY A 1 121 ? 34.079 -9.881 -42.991 1.00 29.44 110 GLY A N 1
ATOM 763 C CA . GLY A 1 121 ? 32.745 -10.151 -43.489 1.00 33.18 110 GLY A CA 1
ATOM 764 C C . GLY A 1 121 ? 32.540 -11.304 -44.449 1.00 35.92 110 GLY A C 1
ATOM 765 O O . GLY A 1 121 ? 31.509 -11.337 -45.118 1.00 33.36 110 GLY A O 1
ATOM 766 N N . LYS A 1 122 ? 33.486 -12.237 -44.536 1.00 39.84 111 LYS A N 1
ATOM 767 C CA . LYS A 1 122 ? 33.321 -13.370 -45.444 1.00 44.46 111 LYS A CA 1
ATOM 768 C C . LYS A 1 122 ? 31.926 -13.906 -45.129 1.00 46.69 111 LYS A C 1
ATOM 769 O O . LYS A 1 122 ? 31.539 -14.054 -43.968 1.00 44.78 111 LYS A O 1
ATOM 775 N N . GLU A 1 123 ? 31.160 -14.168 -46.171 1.00 49.97 112 GLU A N 1
ATOM 776 C CA . GLU A 1 123 ? 29.800 -14.627 -46.000 1.00 53.44 112 GLU A CA 1
ATOM 777 C C . GLU A 1 123 ? 29.596 -15.925 -45.212 1.00 50.15 112 GLU A C 1
ATOM 778 O O . GLU A 1 123 ? 28.571 -16.098 -44.550 1.00 47.67 112 GLU A O 1
ATOM 784 N N . GLN A 1 124 ? 30.553 -16.843 -45.278 1.00 47.03 113 GLN A N 1
ATOM 785 C CA . GLN A 1 124 ? 30.413 -18.091 -44.534 1.00 45.20 113 GLN A CA 1
ATOM 786 C C . GLN A 1 124 ? 30.670 -17.832 -43.046 1.00 42.83 113 GLN A C 1
ATOM 787 O O . GLN A 1 124 ? 30.080 -18.483 -42.182 1.00 41.41 113 GLN A O 1
ATOM 793 N N . LEU A 1 125 ? 31.565 -16.891 -42.752 1.00 40.56 114 LEU A N 1
ATOM 794 C CA . LEU A 1 125 ? 31.868 -16.544 -41.368 1.00 39.00 114 LEU A CA 1
ATOM 795 C C . LEU A 1 125 ? 30.573 -16.038 -40.737 1.00 37.35 114 LEU A C 1
ATOM 796 O O . LEU A 1 125 ? 30.264 -16.354 -39.586 1.00 37.45 114 LEU A O 1
ATOM 801 N N . VAL A 1 126 ? 29.821 -15.254 -41.507 1.00 35.11 115 VAL A N 1
ATOM 802 C CA . VAL A 1 126 ? 28.546 -14.711 -41.056 1.00 35.29 115 VAL A CA 1
ATOM 803 C C . VAL A 1 126 ? 27.584 -15.840 -40.701 1.00 36.66 115 VAL A C 1
ATOM 804 O O . VAL A 1 126 ? 26.943 -15.820 -39.647 1.00 34.65 115 VAL A O 1
ATOM 808 N N . LYS A 1 127 ? 27.482 -16.821 -41.591 1.00 38.35 116 LYS A N 1
ATOM 809 C CA . LYS A 1 127 ? 26.599 -17.953 -41.364 1.00 40.87 116 LYS A CA 1
ATOM 810 C C . LYS A 1 127 ? 27.063 -18.762 -40.152 1.00 40.33 116 LYS A C 1
ATOM 811 O O . LYS A 1 127 ? 26.240 -19.236 -39.367 1.00 38.38 116 LYS A O 1
ATOM 817 N N . ASP A 1 128 ? 28.379 -18.909 -39.996 1.00 41.76 117 ASP A N 1
ATOM 818 C CA . ASP A 1 128 ? 28.920 -19.666 -38.869 1.00 43.22 117 ASP A CA 1
ATOM 819 C C . ASP A 1 128 ? 28.624 -19.000 -37.523 1.00 41.13 117 ASP A C 1
ATOM 820 O O . ASP A 1 128 ? 28.407 -19.684 -36.519 1.00 38.78 117 ASP A O 1
ATOM 825 N N . CYS A 1 129 ? 28.627 -17.670 -37.496 1.00 38.04 118 CYS A N 1
ATOM 826 C CA . CYS A 1 129 ? 28.318 -16.955 -36.262 1.00 36.37 118 CYS A CA 1
ATOM 827 C C . CYS A 1 129 ? 26.838 -17.105 -35.947 1.00 34.21 118 CYS A C 1
ATOM 828 O O . CYS A 1 129 ? 26.459 -17.273 -34.790 1.00 34.59 118 CYS A O 1
ATOM 831 N N . LEU A 1 130 ? 25.999 -17.043 -36.976 1.00 32.61 119 LEU A N 1
ATOM 832 C CA . LEU A 1 130 ? 24.567 -17.193 -36.771 1.00 32.97 119 LEU A CA 1
ATOM 833 C C . LEU A 1 130 ? 24.288 -18.609 -36.276 1.00 32.90 119 LEU A C 1
ATOM 834 O O . LEU A 1 130 ? 23.454 -18.815 -35.391 1.00 32.40 119 LEU A O 1
ATOM 839 N N . ILE A 1 131 ? 24.996 -19.582 -36.845 1.00 33.73 120 ILE A N 1
ATOM 840 C CA . ILE A 1 131 ? 24.825 -20.972 -36.436 1.00 36.27 120 ILE A CA 1
ATOM 841 C C . ILE A 1 131 ? 25.211 -21.120 -34.978 1.00 35.27 120 ILE A C 1
ATOM 842 O O . ILE A 1 131 ? 24.532 -21.803 -34.218 1.00 36.01 120 ILE A O 1
ATOM 847 N N . LYS A 1 132 ? 26.285 -20.449 -34.584 1.00 33.15 121 LYS A N 1
ATOM 848 C CA . LYS A 1 132 ? 26.741 -20.509 -33.205 1.00 33.00 121 LYS A CA 1
ATOM 849 C C . LYS A 1 132 ? 25.854 -19.715 -32.250 1.00 33.03 121 LYS A C 1
ATOM 850 O O . LYS A 1 132 ? 26.064 -19.751 -31.040 1.00 33.37 121 LYS A O 1
ATOM 856 N N . GLY A 1 133 ? 24.882 -18.978 -32.779 1.00 33.77 122 GLY A N 1
ATOM 857 C CA . GLY A 1 133 ? 23.991 -18.242 -31.902 1.00 33.57 122 GLY A CA 1
ATOM 858 C C . GLY A 1 133 ? 23.821 -16.737 -32.045 1.00 32.33 122 GLY A C 1
ATOM 859 O O . GLY A 1 133 ? 22.913 -16.174 -31.437 1.00 32.31 122 GLY A O 1
ATOM 860 N N . ALA A 1 134 ? 24.667 -16.075 -32.825 1.00 31.30 123 ALA A N 1
ATOM 861 C CA . ALA A 1 134 ? 24.534 -14.627 -32.985 1.00 31.66 123 ALA A CA 1
ATOM 862 C C . ALA A 1 134 ? 23.238 -14.305 -33.732 1.00 31.00 123 ALA A C 1
ATOM 863 O O . ALA A 1 134 ? 22.840 -15.042 -34.630 1.00 30.78 123 ALA A O 1
ATOM 865 N N . LYS A 1 135 ? 22.593 -13.204 -33.354 1.00 30.44 124 LYS A N 1
ATOM 866 C CA . LYS A 1 135 ? 21.332 -12.786 -33.960 1.00 31.04 124 LYS A CA 1
ATOM 867 C C . LYS A 1 135 ? 21.484 -12.177 -35.354 1.00 31.73 124 LYS A C 1
ATOM 868 O O . LYS A 1 135 ? 20.695 -12.457 -36.253 1.00 32.19 124 LYS A O 1
ATOM 874 N N . THR A 1 136 ? 22.489 -11.333 -35.535 1.00 31.66 125 THR A N 1
ATOM 875 C CA . THR A 1 136 ? 22.745 -10.704 -36.820 1.00 31.03 125 THR A CA 1
ATOM 876 C C . THR A 1 136 ? 24.203 -10.276 -36.874 1.00 30.85 125 THR A C 1
ATOM 877 O O . THR A 1 136 ? 24.945 -10.461 -35.910 1.00 29.78 125 THR A O 1
ATOM 881 N N . PHE A 1 137 ? 24.607 -9.689 -37.993 1.00 31.09 126 PHE A N 1
ATOM 882 C CA . PHE A 1 137 ? 26.002 -9.316 -38.200 1.00 30.50 126 PHE A CA 1
ATOM 883 C C . PHE A 1 137 ? 26.102 -7.931 -38.851 1.00 29.30 126 PHE A C 1
ATOM 884 O O . PHE A 1 137 ? 25.278 -7.578 -39.689 1.00 28.12 126 PHE A O 1
ATOM 892 N N . ILE A 1 138 ? 27.106 -7.150 -38.469 1.00 26.88 127 ILE A N 1
ATOM 893 C CA . ILE A 1 138 ? 27.302 -5.824 -39.049 1.00 28.05 127 ILE A CA 1
ATOM 894 C C . ILE A 1 138 ? 28.761 -5.716 -39.495 1.00 27.55 127 ILE A C 1
ATOM 895 O O . ILE A 1 138 ? 29.668 -6.029 -38.733 1.00 26.11 127 ILE A O 1
ATOM 900 N N . VAL A 1 139 ? 28.978 -5.288 -40.735 1.00 28.43 128 VAL A N 1
ATOM 901 C CA . VAL A 1 139 ? 30.330 -5.156 -41.273 1.00 29.17 128 VAL A CA 1
ATOM 902 C C . VAL A 1 139 ? 30.799 -3.706 -41.171 1.00 28.41 128 VAL A C 1
ATOM 903 O O . VAL A 1 139 ? 30.059 -2.794 -41.514 1.00 27.34 128 VAL A O 1
ATOM 907 N N . LYS A 1 140 ? 32.027 -3.498 -40.705 1.00 27.07 129 LYS A N 1
ATOM 908 C CA . LYS A 1 140 ? 32.582 -2.150 -40.573 1.00 28.25 129 LYS A CA 1
ATOM 909 C C . LYS A 1 140 ? 33.063 -1.677 -41.956 1.00 30.49 129 LYS A C 1
ATOM 910 O O . LYS A 1 140 ? 33.318 -2.507 -42.837 1.00 30.63 129 LYS A O 1
ATOM 916 N N . PRO A 1 141 ? 33.253 -0.355 -42.155 1.00 33.32 130 PRO A N 1
ATOM 917 C CA . PRO A 1 141 ? 33.041 0.814 -41.294 1.00 35.43 130 PRO A CA 1
ATOM 918 C C . PRO A 1 141 ? 31.596 1.131 -40.911 1.00 35.95 130 PRO A C 1
ATOM 919 O O . PRO A 1 141 ? 30.671 0.983 -41.708 1.00 37.91 130 PRO A O 1
ATOM 923 N N . LEU A 1 142 ? 31.433 1.614 -39.685 1.00 36.35 131 LEU A N 1
ATOM 924 C CA . LEU A 1 142 ? 30.144 1.953 -39.095 1.00 35.71 131 LEU A CA 1
ATOM 925 C C . LEU A 1 142 ? 29.517 3.311 -39.400 1.00 36.19 131 LEU A C 1
ATOM 926 O O . LEU A 1 142 ? 30.203 4.290 -39.683 1.00 34.61 131 LEU A O 1
ATOM 931 N N . ASP A 1 143 ? 28.192 3.327 -39.303 1.00 37.95 132 ASP A N 1
ATOM 932 C CA . ASP A 1 143 ? 27.371 4.519 -39.456 1.00 41.47 132 ASP A CA 1
ATOM 933 C C . ASP A 1 143 ? 26.216 4.281 -38.485 1.00 39.44 132 ASP A C 1
ATOM 934 O O . ASP A 1 143 ? 25.706 3.157 -38.368 1.00 36.71 132 ASP A O 1
ATOM 939 N N . ARG A 1 144 ? 25.829 5.329 -37.768 1.00 36.75 133 ARG A N 1
ATOM 940 C CA . ARG A 1 144 ? 24.757 5.261 -36.785 1.00 35.12 133 ARG A CA 1
ATOM 941 C C . ARG A 1 144 ? 23.494 4.567 -37.300 1.00 34.08 133 ARG A C 1
ATOM 942 O O . ARG A 1 144 ? 22.999 3.618 -36.692 1.00 30.71 133 ARG A O 1
ATOM 950 N N . ALA A 1 145 ? 22.984 5.054 -38.425 1.00 33.40 134 ALA A N 1
ATOM 951 C CA . ALA A 1 145 ? 21.760 4.535 -39.031 1.00 34.43 134 ALA A CA 1
ATOM 952 C C . ALA A 1 145 ? 21.715 3.023 -39.186 1.00 36.02 134 ALA A C 1
ATOM 953 O O . ALA A 1 145 ? 20.779 2.376 -38.707 1.00 36.01 134 ALA A O 1
ATOM 955 N N . LYS A 1 146 ? 22.711 2.463 -39.867 1.00 38.41 135 LYS A N 1
ATOM 956 C CA . LYS A 1 146 ? 22.779 1.020 -40.075 1.00 42.03 135 LYS A CA 1
ATOM 957 C C . LYS A 1 146 ? 22.802 0.227 -38.778 1.00 38.80 135 LYS A C 1
ATOM 958 O O . LYS A 1 146 ? 22.038 -0.728 -38.604 1.00 38.65 135 LYS A O 1
ATOM 964 N N . VAL A 1 147 ? 23.695 0.612 -37.876 1.00 34.38 136 VAL A N 1
ATOM 965 C CA . VAL A 1 147 ? 23.814 -0.073 -36.605 1.00 31.11 136 VAL A CA 1
ATOM 966 C C . VAL A 1 147 ? 22.464 -0.111 -35.911 1.00 32.03 136 VAL A C 1
ATOM 967 O O . VAL A 1 147 ? 22.021 -1.166 -35.442 1.00 28.52 136 VAL A O 1
ATOM 971 N N . LEU A 1 148 ? 21.808 1.043 -35.860 1.00 31.63 137 LEU A N 1
ATOM 972 C CA . LEU A 1 148 ? 20.513 1.142 -35.216 1.00 34.32 137 LEU A CA 1
ATOM 973 C C . LEU A 1 148 ? 19.446 0.278 -35.866 1.00 36.25 137 LEU A C 1
ATOM 974 O O . LEU A 1 148 ? 18.655 -0.360 -35.169 1.00 34.79 137 LEU A O 1
ATOM 979 N N . GLN A 1 149 ? 19.417 0.238 -37.192 1.00 38.66 138 GLN A N 1
ATOM 980 C CA . GLN A 1 149 ? 18.411 -0.565 -37.861 1.00 43.95 138 GLN A CA 1
ATOM 981 C C . GLN A 1 149 ? 18.620 -2.051 -37.554 1.00 41.70 138 GLN A C 1
ATOM 982 O O . GLN A 1 149 ? 17.656 -2.787 -37.354 1.00 40.09 138 GLN A O 1
ATOM 988 N N . ARG A 1 150 ? 19.879 -2.481 -37.502 1.00 40.30 139 ARG A N 1
ATOM 989 C CA . ARG A 1 150 ? 20.213 -3.875 -37.195 1.00 39.54 139 ARG A CA 1
ATOM 990 C C . ARG A 1 150 ? 19.902 -4.212 -35.747 1.00 39.05 139 ARG A C 1
ATOM 991 O O . ARG A 1 150 ? 19.353 -5.275 -35.449 1.00 35.28 139 ARG A O 1
ATOM 999 N N . VAL A 1 151 ? 20.271 -3.307 -34.849 1.00 38.98 140 VAL A N 1
ATOM 1000 C CA . VAL A 1 151 ? 20.034 -3.507 -33.432 1.00 39.05 140 VAL A CA 1
ATOM 1001 C C . VAL A 1 151 ? 18.559 -3.723 -33.091 1.00 41.67 140 VAL A C 1
ATOM 1002 O O . VAL A 1 151 ? 18.234 -4.560 -32.250 1.00 43.75 140 VAL A O 1
ATOM 1006 N N . MET A 1 152 ? 17.665 -3.007 -33.762 1.00 41.90 141 MET A N 1
ATOM 1007 C CA . MET A 1 152 ? 16.239 -3.132 -33.472 1.00 44.01 141 MET A CA 1
ATOM 1008 C C . MET A 1 152 ? 15.535 -4.315 -34.131 1.00 43.50 141 MET A C 1
ATOM 1009 O O . MET A 1 152 ? 14.444 -4.704 -33.714 1.00 40.04 141 MET A O 1
ATOM 1014 N N . SER A 1 153 ? 16.154 -4.896 -35.152 1.00 44.53 142 SER A N 1
ATOM 1015 C CA . SER A 1 153 ? 15.545 -6.050 -35.793 1.00 46.53 142 SER A CA 1
ATOM 1016 C C . SER A 1 153 ? 15.578 -7.246 -34.821 1.00 47.24 142 SER A C 1
ATOM 1017 O O . SER A 1 153 ? 14.745 -8.144 -34.932 1.00 49.09 142 SER A O 1
ATOM 1020 N N . VAL A 1 154 ? 16.524 -7.255 -33.877 1.00 46.65 143 VAL A N 1
ATOM 1021 C CA . VAL A 1 154 ? 16.630 -8.349 -32.890 1.00 47.56 143 VAL A CA 1
ATOM 1022 C C . VAL A 1 154 ? 15.697 -8.048 -31.726 1.00 49.76 143 VAL A C 1
ATOM 1023 O O . VAL A 1 154 ? 15.837 -8.574 -30.614 1.00 48.93 143 VAL A O 1
ATOM 1027 N N . PHE A 1 155 ? 14.729 -7.193 -32.022 1.00 52.52 144 PHE A N 1
ATOM 1028 C CA . PHE A 1 155 ? 13.751 -6.752 -31.056 1.00 55.07 144 PHE A CA 1
ATOM 1029 C C . PHE A 1 155 ? 12.293 -7.028 -31.394 1.00 54.82 144 PHE A C 1
ATOM 1030 O O . PHE A 1 155 ? 11.403 -6.399 -30.831 1.00 55.13 144 PHE A O 1
ATOM 1038 N N . VAL A 1 156 ? 12.046 -7.958 -32.310 1.00 55.99 145 VAL A N 1
ATOM 1039 C CA . VAL A 1 156 ? 10.677 -8.298 -32.683 1.00 56.39 145 VAL A CA 1
ATOM 1040 C C . VAL A 1 156 ? 10.144 -9.378 -31.737 1.00 59.72 145 VAL A C 1
ATOM 1041 O O . VAL A 1 156 ? 10.916 -10.015 -31.027 1.00 60.56 145 VAL A O 1
ATOM 1045 N N . LYS A 1 157 ? 8.826 -9.572 -31.720 1.00 64.66 146 LYS A N 1
ATOM 1046 C CA . LYS A 1 157 ? 8.207 -10.552 -30.839 1.00 68.24 146 LYS A CA 1
ATOM 1047 C C . LYS A 1 157 ? 7.493 -11.686 -31.567 1.00 69.50 146 LYS A C 1
ATOM 1048 O O . LYS A 1 157 ? 7.432 -11.664 -32.824 1.00 70.78 146 LYS A O 1
ATOM 1055 N N . ARG B 2 13 ? 47.954 -18.607 -58.567 1.00 81.79 2 ARG B N 1
ATOM 1056 C CA . ARG B 2 13 ? 48.446 -17.710 -57.483 1.00 81.84 2 ARG B CA 1
ATOM 1057 C C . ARG B 2 13 ? 47.392 -16.770 -56.920 1.00 79.94 2 ARG B C 1
ATOM 1058 O O . ARG B 2 13 ? 46.547 -16.250 -57.650 1.00 79.99 2 ARG B O 1
ATOM 1066 N N . ILE B 2 14 ? 47.459 -16.555 -55.609 1.00 78.07 3 ILE B N 1
ATOM 1067 C CA . ILE B 2 14 ? 46.531 -15.664 -54.930 1.00 75.38 3 ILE B CA 1
ATOM 1068 C C . ILE B 2 14 ? 46.743 -14.250 -55.470 1.00 71.58 3 ILE B C 1
ATOM 1069 O O . ILE B 2 14 ? 47.776 -13.625 -55.228 1.00 72.91 3 ILE B O 1
ATOM 1074 N N . ASP B 2 15 ? 45.764 -13.759 -56.220 1.00 64.45 4 ASP B N 1
ATOM 1075 C CA . ASP B 2 15 ? 45.842 -12.428 -56.809 1.00 58.20 4 ASP B CA 1
ATOM 1076 C C . ASP B 2 15 ? 45.314 -11.435 -55.779 1.00 51.44 4 ASP B C 1
ATOM 1077 O O . ASP B 2 15 ? 44.108 -11.271 -55.624 1.00 49.85 4 ASP B O 1
ATOM 1082 N N . TYR B 2 16 ? 46.227 -10.767 -55.085 1.00 44.01 5 TYR B N 1
ATOM 1083 C CA . TYR B 2 16 ? 45.860 -9.833 -54.026 1.00 38.51 5 TYR B CA 1
ATOM 1084 C C . TYR B 2 16 ? 46.066 -8.350 -54.338 1.00 35.32 5 TYR B C 1
ATOM 1085 O O . TYR B 2 16 ? 45.541 -7.488 -53.632 1.00 32.46 5 TYR B O 1
ATOM 1094 N N . ILE B 2 17 ? 46.842 -8.050 -55.372 1.00 33.80 6 ILE B N 1
ATOM 1095 C CA . ILE B 2 17 ? 47.119 -6.660 -55.722 1.00 32.08 6 ILE B CA 1
ATOM 1096 C C . ILE B 2 17 ? 45.871 -5.794 -55.877 1.00 31.23 6 ILE B C 1
ATOM 1097 O O . ILE B 2 17 ? 45.749 -4.754 -55.230 1.00 29.79 6 ILE B O 1
ATOM 1102 N N . GLU B 2 18 ? 44.941 -6.209 -56.728 1.00 31.21 7 GLU B N 1
ATOM 1103 C CA . GLU B 2 18 ? 43.738 -5.415 -56.927 1.00 30.79 7 GLU B CA 1
ATOM 1104 C C . GLU B 2 18 ? 42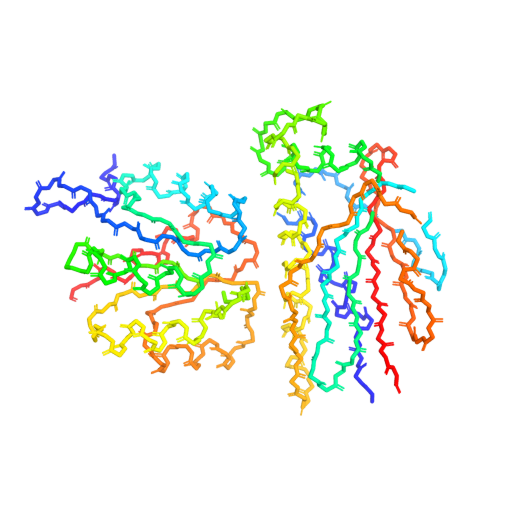.872 -5.385 -55.672 1.00 29.07 7 GLU B C 1
ATOM 1105 O O . GLU B 2 18 ? 42.372 -4.331 -55.293 1.00 27.05 7 GLU B O 1
ATOM 1111 N N . PRO B 2 19 ? 42.660 -6.544 -55.022 1.00 29.31 8 PRO B N 1
ATOM 1112 C CA . PRO B 2 19 ? 41.848 -6.558 -53.800 1.00 28.69 8 PRO B CA 1
ATOM 1113 C C . PRO B 2 19 ? 42.444 -5.587 -52.771 1.00 26.50 8 PRO B C 1
ATOM 1114 O O . PRO B 2 19 ? 41.721 -4.833 -52.119 1.00 26.49 8 PRO B O 1
ATOM 1118 N N . PHE B 2 20 ? 43.766 -5.597 -52.646 1.00 24.14 9 PHE B N 1
ATOM 1119 C CA . PHE B 2 20 ? 44.452 -4.711 -51.706 1.00 27.16 9 PHE B CA 1
ATOM 1120 C C . PHE B 2 20 ? 44.227 -3.228 -52.020 1.00 25.36 9 PHE B C 1
ATOM 1121 O O . PHE B 2 20 ? 43.855 -2.453 -51.138 1.00 24.94 9 PHE B O 1
ATOM 1129 N N . LEU B 2 21 ? 44.469 -2.831 -53.270 1.00 24.08 10 LEU B N 1
ATOM 1130 C CA . LEU B 2 21 ? 44.277 -1.443 -53.669 1.00 23.61 10 LEU B CA 1
ATOM 1131 C C . LEU B 2 21 ? 42.825 -1.023 -53.449 1.00 24.40 10 LEU B C 1
ATOM 1132 O O . LEU B 2 21 ? 42.562 0.077 -52.955 1.00 25.02 10 LEU B O 1
ATOM 1137 N N . ASP B 2 22 ? 41.885 -1.894 -53.800 1.00 23.95 11 ASP B N 1
ATOM 1138 C CA . ASP B 2 22 ? 40.471 -1.580 -53.610 1.00 24.69 11 ASP B CA 1
ATOM 1139 C C . ASP B 2 22 ? 40.118 -1.417 -52.129 1.00 25.20 11 ASP B C 1
ATOM 1140 O O . ASP B 2 22 ? 39.384 -0.502 -51.747 1.00 21.25 11 ASP B O 1
ATOM 1145 N N . ALA B 2 23 ? 40.638 -2.308 -51.292 1.00 24.88 12 ALA B N 1
ATOM 1146 C CA . ALA B 2 23 ? 40.343 -2.238 -49.864 1.00 24.26 12 ALA B CA 1
ATOM 1147 C C . ALA B 2 23 ? 40.941 -0.993 -49.208 1.00 23.67 12 ALA B C 1
ATOM 1148 O O . ALA B 2 23 ? 40.266 -0.304 -48.453 1.00 24.96 12 ALA B O 1
ATOM 1150 N N . ALA B 2 24 ? 42.201 -0.703 -49.502 1.00 23.83 13 ALA B N 1
ATOM 1151 C CA . ALA B 2 24 ? 42.859 0.455 -48.910 1.00 24.93 13 ALA B CA 1
ATOM 1152 C C . ALA B 2 24 ? 42.180 1.768 -49.287 1.00 25.21 13 ALA B C 1
ATOM 1153 O O . ALA B 2 24 ? 41.849 2.575 -48.416 1.00 23.97 13 ALA B O 1
ATOM 1155 N N . SER B 2 25 ? 41.976 1.972 -50.584 1.00 25.40 14 SER B N 1
ATOM 1156 C CA . SER B 2 25 ? 41.361 3.198 -51.073 1.00 26.58 14 SER B CA 1
ATOM 1157 C C . SER B 2 25 ? 39.914 3.319 -50.608 1.00 27.09 14 SER B C 1
ATOM 1158 O O . SER B 2 25 ? 39.486 4.374 -50.141 1.00 27.25 14 SER B O 1
ATOM 1161 N N . SER B 2 26 ? 39.178 2.220 -50.717 1.00 27.95 15 SER B N 1
ATOM 1162 C CA . SER B 2 26 ? 37.776 2.164 -50.334 1.00 29.24 15 SER B CA 1
ATOM 1163 C C . SER B 2 26 ? 37.540 2.502 -48.859 1.00 29.96 15 SER B C 1
ATOM 1164 O O . SER B 2 26 ? 36.649 3.293 -48.528 1.00 26.92 15 SER B O 1
ATOM 1167 N N . VAL B 2 27 ? 38.331 1.907 -47.970 1.00 27.84 16 VAL B N 1
ATOM 1168 C CA . VAL B 2 27 ? 38.178 2.170 -46.541 1.00 26.22 16 VAL B CA 1
ATOM 1169 C C . VAL B 2 27 ? 38.553 3.595 -46.131 1.00 25.51 16 VAL B C 1
ATOM 1170 O O . VAL B 2 27 ? 37.832 4.227 -45.354 1.00 26.07 16 VAL B O 1
ATOM 1174 N N . LEU B 2 28 ? 39.678 4.101 -46.630 1.00 26.05 17 LEU B N 1
ATOM 1175 C CA . LEU B 2 28 ? 40.096 5.457 -46.283 1.00 26.65 17 LEU B CA 1
ATOM 1176 C C . LEU B 2 28 ? 39.039 6.480 -46.722 1.00 29.75 17 LEU B C 1
ATOM 1177 O O . LEU B 2 28 ? 38.679 7.386 -45.961 1.00 26.46 17 LEU B O 1
ATOM 1182 N N . ARG B 2 29 ? 38.536 6.326 -47.942 1.00 32.90 18 ARG B N 1
ATOM 1183 C CA . ARG B 2 29 ? 37.521 7.237 -48.460 1.00 38.15 18 ARG B CA 1
ATOM 1184 C C . ARG B 2 29 ? 36.220 7.166 -47.674 1.00 38.10 18 ARG B C 1
ATOM 1185 O O . ARG B 2 29 ? 35.511 8.162 -47.535 1.00 35.65 18 ARG B O 1
ATOM 1193 N N . ASP B 2 30 ? 35.909 5.984 -47.160 1.00 39.09 19 ASP B N 1
ATOM 1194 C CA . ASP B 2 30 ? 34.682 5.787 -46.413 1.00 41.87 19 ASP B CA 1
ATOM 1195 C C . ASP B 2 30 ? 34.805 6.268 -44.966 1.00 38.97 19 ASP B C 1
ATOM 1196 O O . ASP B 2 30 ? 33.827 6.732 -44.385 1.00 37.32 19 ASP B O 1
ATOM 1209 N N . LEU B 2 32 ? 37.637 8.504 -43.457 1.00 42.41 21 LEU B N 1
ATOM 1210 C CA . LEU B 2 32 ? 38.030 9.911 -43.431 1.00 48.11 21 LEU B CA 1
ATOM 1211 C C . LEU B 2 32 ? 37.181 10.570 -44.481 1.00 51.91 21 LEU B C 1
ATOM 1212 O O . LEU B 2 32 ? 37.338 10.262 -45.654 1.00 52.56 21 LEU B O 1
ATOM 1217 N N . LEU B 2 33 ? 36.296 11.475 -44.100 1.00 56.68 22 LEU B N 1
ATOM 1218 C CA . LEU B 2 33 ? 35.507 12.116 -45.127 1.00 61.05 22 LEU B CA 1
ATOM 1219 C C . LEU B 2 33 ? 36.050 13.506 -45.415 1.00 62.10 22 LEU B C 1
ATOM 1220 O O . LEU B 2 33 ? 35.591 14.499 -44.855 1.00 63.51 22 LEU B O 1
ATOM 1225 N N . VAL B 2 34 ? 37.072 13.552 -46.261 1.00 62.44 23 VAL B N 1
ATOM 1226 C CA . VAL B 2 34 ? 37.689 14.802 -46.685 1.00 62.16 23 VAL B CA 1
ATOM 1227 C C . VAL B 2 34 ? 37.801 14.643 -48.186 1.00 67.22 23 VAL B C 1
ATOM 1228 O O . VAL B 2 34 ? 38.414 13.689 -48.672 1.00 67.63 23 VAL B O 1
ATOM 1232 N N . GLU B 2 35 ? 37.208 15.553 -48.941 1.00 73.14 24 GLU B N 1
ATOM 1233 C CA . GLU B 2 35 ? 37.285 15.371 -50.370 1.00 78.63 24 GLU B CA 1
ATOM 1234 C C . GLU B 2 35 ? 38.641 15.325 -51.006 1.00 78.80 24 GLU B C 1
ATOM 1235 O O . GLU B 2 35 ? 39.409 16.292 -51.036 1.00 81.67 24 GLU B O 1
ATOM 1241 N N . ASN B 2 36 ? 38.903 14.115 -51.475 1.00 76.52 25 ASN B N 1
ATOM 1242 C CA . ASN B 2 36 ? 40.089 13.734 -52.196 1.00 72.57 25 ASN B CA 1
ATOM 1243 C C . ASN B 2 36 ? 41.289 13.148 -51.490 1.00 65.47 25 ASN B C 1
ATOM 1244 O O . ASN B 2 36 ? 42.219 13.835 -51.061 1.00 65.25 25 ASN B O 1
ATOM 1249 N N . ILE B 2 37 ? 41.213 11.828 -51.391 1.00 54.25 26 ILE B N 1
ATOM 1250 C CA . ILE B 2 37 ? 42.249 10.982 -50.842 1.00 44.93 26 ILE B CA 1
ATOM 1251 C C . ILE B 2 37 ? 42.708 10.491 -52.204 1.00 41.11 26 ILE B C 1
ATOM 1252 O O . ILE B 2 37 ? 41.982 9.751 -52.868 1.00 37.84 26 ILE B O 1
ATOM 1257 N N . GLU B 2 38 ? 43.884 10.913 -52.636 1.00 38.32 27 GLU B N 1
ATOM 1258 C CA . GLU B 2 38 ? 44.377 10.523 -53.945 1.00 37.26 27 GLU B CA 1
ATOM 1259 C C . GLU B 2 38 ? 45.354 9.366 -53.897 1.00 34.77 27 GLU B C 1
ATOM 1260 O O . GLU B 2 38 ? 46.304 9.389 -53.120 1.00 33.30 27 GLU B O 1
ATOM 1274 N N . GLY B 2 40 ? 48.438 7.447 -54.887 1.00 32.00 29 GLY B N 1
ATOM 1275 C CA . GLY B 2 40 ? 49.688 7.788 -55.530 1.00 33.23 29 GLY B CA 1
ATOM 1276 C C . GLY B 2 40 ? 50.136 6.642 -56.419 1.00 34.36 29 GLY B C 1
ATOM 1277 O O . GLY B 2 40 ? 49.361 5.734 -56.725 1.00 32.60 29 GLY B O 1
ATOM 1278 N N . LYS B 2 41 ? 51.394 6.678 -56.828 1.00 34.77 30 LYS B N 1
ATOM 1279 C CA . LYS B 2 41 ? 51.954 5.647 -57.688 1.00 37.87 30 LYS B CA 1
ATOM 1280 C C . LYS B 2 41 ? 52.447 4.450 -56.884 1.00 36.02 30 LYS B C 1
ATOM 1281 O O . LYS B 2 41 ? 53.387 4.567 -56.109 1.00 34.41 30 LYS B O 1
ATOM 1287 N N . PRO B 2 42 ? 51.815 3.281 -57.061 1.00 36.64 31 PRO B N 1
ATOM 1288 C CA . PRO B 2 42 ? 52.243 2.092 -56.323 1.00 38.91 31 PRO B CA 1
ATOM 1289 C C . PRO B 2 42 ? 53.682 1.800 -56.722 1.00 43.08 31 PRO B C 1
ATOM 1290 O O . PRO B 2 42 ? 54.020 1.859 -57.903 1.00 42.77 31 PRO B O 1
ATOM 1294 N N . GLY B 2 43 ? 54.533 1.501 -55.750 1.00 48.58 32 GLY B N 1
ATOM 1295 C CA . GLY B 2 43 ? 55.920 1.236 -56.081 1.00 55.28 32 GLY B CA 1
ATOM 1296 C C . GLY B 2 43 ? 56.548 0.200 -55.184 1.00 61.01 32 GLY B C 1
ATOM 1297 O O . GLY B 2 43 ? 56.129 0.021 -54.036 1.00 59.77 32 GLY B O 1
ATOM 1298 N N . LEU B 2 44 ? 57.547 -0.504 -55.703 1.00 68.66 33 LEU B N 1
ATOM 1299 C CA . LEU B 2 44 ? 58.198 -1.524 -54.909 1.00 74.85 33 LEU B CA 1
ATOM 1300 C C . LEU B 2 44 ? 58.907 -0.850 -53.755 1.00 76.93 33 LEU B C 1
ATOM 1301 O O . LEU B 2 44 ? 59.142 -1.474 -52.717 1.00 79.01 33 LEU B O 1
ATOM 1306 N N . LYS B 2 45 ? 59.237 0.430 -53.914 1.00 77.62 34 LYS B N 1
ATOM 1307 C CA . LYS B 2 45 ? 59.899 1.078 -52.814 1.00 77.26 34 LYS B CA 1
ATOM 1308 C C . LYS B 2 45 ? 59.489 2.433 -52.272 1.00 77.49 34 LYS B C 1
ATOM 1309 O O . LYS B 2 45 ? 59.135 3.413 -52.947 1.00 77.88 34 LYS B O 1
ATOM 1315 N N . SER B 2 46 ? 59.571 2.329 -50.960 1.00 76.67 35 SER B N 1
ATOM 1316 C CA . SER B 2 46 ? 59.302 3.175 -49.834 1.00 75.99 35 SER B CA 1
ATOM 1317 C C . SER B 2 46 ? 59.116 4.617 -49.459 1.00 77.33 35 SER B C 1
ATOM 1318 O O . SER B 2 46 ? 59.394 5.608 -50.144 1.00 76.76 35 SER B O 1
ATOM 1321 N N . ILE B 2 47 ? 58.667 4.569 -48.210 1.00 80.03 36 ILE B N 1
ATOM 1322 C CA . ILE B 2 47 ? 58.298 5.569 -47.243 1.00 82.74 36 ILE B CA 1
ATOM 1323 C C . ILE B 2 47 ? 59.420 6.561 -46.964 1.00 83.54 36 ILE B C 1
ATOM 1324 O O . ILE B 2 47 ? 59.186 7.765 -46.864 1.00 84.22 36 ILE B O 1
ATOM 1329 N N . LYS B 2 52 ? 60.964 8.087 -38.544 1.00 78.50 41 LYS B N 1
ATOM 1330 C CA . LYS B 2 52 ? 60.006 8.307 -37.462 1.00 75.67 41 LYS B CA 1
ATOM 1331 C C . LYS B 2 52 ? 58.562 8.551 -37.924 1.00 71.76 41 LYS B C 1
ATOM 1332 O O . LYS B 2 52 ? 58.273 8.656 -39.112 1.00 74.05 41 LYS B O 1
ATOM 1338 N N . GLY B 2 53 ? 57.662 8.659 -36.960 1.00 62.81 42 GLY B N 1
ATOM 1339 C CA . GLY B 2 53 ? 56.263 8.852 -37.271 1.00 50.79 42 GLY B CA 1
ATOM 1340 C C . GLY B 2 53 ? 55.626 7.666 -36.595 1.00 43.57 42 GLY B C 1
ATOM 1341 O O . GLY B 2 53 ? 56.202 7.131 -35.652 1.00 41.23 42 GLY B O 1
ATOM 1342 N N . VAL B 2 54 ? 54.463 7.235 -37.055 1.00 36.69 43 VAL B N 1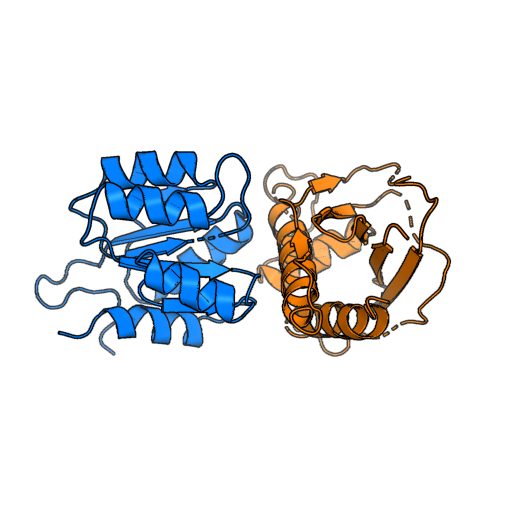
ATOM 1343 C CA . VAL B 2 54 ? 53.831 6.091 -36.431 1.00 32.84 43 VAL B CA 1
ATOM 1344 C C . VAL B 2 54 ? 53.593 5.024 -37.478 1.00 30.79 43 VAL B C 1
ATOM 1345 O O . VAL B 2 54 ? 53.652 5.292 -38.679 1.00 28.66 43 VAL B O 1
ATOM 1349 N N . SER B 2 55 ? 53.332 3.810 -37.018 1.00 29.46 44 SER B N 1
ATOM 1350 C CA . SER B 2 55 ? 53.065 2.705 -37.916 1.00 30.30 44 SER B CA 1
ATOM 1351 C C . SER B 2 55 ? 52.097 1.731 -37.302 1.00 27.96 44 SER B C 1
ATOM 1352 O O . SER B 2 55 ? 52.200 1.388 -36.125 1.00 28.51 44 SER B O 1
ATOM 1355 N N . VAL B 2 56 ? 51.139 1.300 -38.109 1.00 25.06 45 VAL B N 1
ATOM 1356 C CA . VAL B 2 56 ? 50.162 0.326 -37.672 1.00 22.82 45 VAL B CA 1
ATOM 1357 C C . VAL B 2 56 ? 50.527 -0.959 -38.396 1.00 22.41 45 VAL B C 1
ATOM 1358 O O . VAL B 2 56 ? 50.821 -0.942 -39.590 1.00 22.69 45 VAL B O 1
ATOM 1362 N N . ILE B 2 57 ? 50.524 -2.066 -37.666 1.00 24.12 46 ILE B N 1
ATOM 1363 C CA . ILE B 2 57 ? 50.863 -3.357 -38.245 1.00 25.72 46 ILE B CA 1
ATOM 1364 C C . ILE B 2 57 ? 49.785 -4.388 -38.018 1.00 26.19 46 ILE B C 1
ATOM 1365 O O . ILE B 2 57 ? 49.400 -4.654 -36.875 1.00 26.35 46 ILE B O 1
ATOM 1370 N N . VAL B 2 58 ? 49.315 -4.985 -39.108 1.00 23.57 47 VAL B N 1
ATOM 1371 C CA . VAL B 2 58 ? 48.325 -6.038 -39.018 1.00 23.23 47 VAL B CA 1
ATOM 1372 C C . VAL B 2 58 ? 48.920 -7.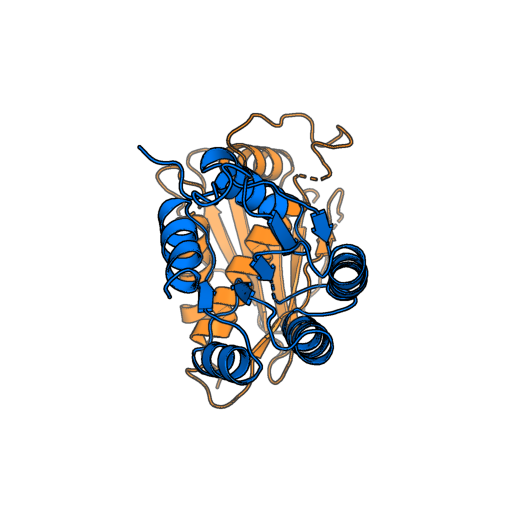244 -39.738 1.00 23.33 47 VAL B C 1
ATOM 1373 O O . VAL B 2 58 ? 49.201 -7.198 -40.937 1.00 22.00 47 VAL B O 1
ATOM 1377 N N . GLY B 2 59 ? 49.148 -8.314 -38.986 1.00 24.12 48 GLY B N 1
ATOM 1378 C CA . GLY B 2 59 ? 49.710 -9.509 -39.582 1.00 23.42 48 GLY B CA 1
ATOM 1379 C C . GLY B 2 59 ? 48.692 -10.285 -40.392 1.00 24.74 48 GLY B C 1
ATOM 1380 O O . GLY B 2 59 ? 47.494 -10.291 -40.077 1.00 22.32 48 GLY B O 1
ATOM 1381 N N . LEU B 2 60 ? 49.170 -10.920 -41.458 1.00 24.16 49 LEU B N 1
ATOM 1382 C CA . LEU B 2 60 ? 48.333 -11.751 -42.311 1.00 27.33 49 LEU B CA 1
ATOM 1383 C C . LEU B 2 60 ? 48.765 -13.186 -42.018 1.00 28.73 49 LEU B C 1
ATOM 1384 O O . LEU B 2 60 ? 49.950 -13.516 -42.115 1.00 27.17 49 LEU B O 1
ATOM 1389 N N . ALA B 2 61 ? 47.807 -14.030 -41.652 1.00 29.62 50 ALA B N 1
ATOM 1390 C CA . ALA B 2 61 ? 48.114 -15.411 -41.320 1.00 31.57 50 ALA B CA 1
ATOM 1391 C C . ALA B 2 61 ? 47.266 -16.388 -42.111 1.00 34.56 50 ALA B C 1
ATOM 1392 O O . ALA B 2 61 ? 46.388 -15.994 -42.880 1.00 34.56 50 ALA B O 1
ATOM 1394 N N . GLY B 2 62 ? 47.529 -17.672 -41.900 1.00 37.34 51 GLY B N 1
ATOM 1395 C CA . GLY B 2 62 ? 46.797 -18.695 -42.610 1.00 41.45 51 GLY B CA 1
ATOM 1396 C C . GLY B 2 62 ? 47.649 -19.192 -43.758 1.00 45.18 51 GLY B C 1
ATOM 1397 O O . GLY B 2 62 ? 48.857 -19.391 -43.612 1.00 43.22 51 GLY B O 1
ATOM 1398 N N . SER B 2 63 ? 47.025 -19.373 -44.913 1.00 51.28 52 SER B N 1
ATOM 1399 C CA . SER B 2 63 ? 47.740 -19.865 -46.077 1.00 57.11 52 SER B CA 1
ATOM 1400 C C . SER B 2 63 ? 48.802 -18.891 -46.578 1.00 58.80 52 SER B C 1
ATOM 1401 O O . SER B 2 63 ? 49.857 -19.311 -47.057 1.00 62.67 52 SER B O 1
ATOM 1404 N N . VAL B 2 64 ? 48.523 -17.597 -46.479 1.00 57.12 53 VAL B N 1
ATOM 1405 C CA . VAL B 2 64 ? 49.495 -16.597 -46.899 1.00 53.99 53 VAL B CA 1
ATOM 1406 C C . VAL B 2 64 ? 50.110 -16.007 -45.650 1.00 52.02 53 VAL B C 1
ATOM 1407 O O . VAL B 2 64 ? 49.448 -15.882 -44.620 1.00 51.89 53 VAL B O 1
ATOM 1411 N N . GLU B 2 65 ? 51.384 -15.663 -45.731 1.00 49.01 54 GLU B N 1
ATOM 1412 C CA . GLU B 2 65 ? 52.050 -15.054 -44.600 1.00 46.02 54 GLU B CA 1
ATOM 1413 C C . GLU B 2 65 ? 52.495 -13.694 -45.081 1.00 43.14 54 GLU B C 1
ATOM 1414 O O . GLU B 2 65 ? 52.983 -13.551 -46.192 1.00 40.51 54 GLU B O 1
ATOM 1420 N N . GLY B 2 66 ? 52.282 -12.684 -44.256 1.00 40.53 55 GLY B N 1
ATOM 1421 C CA . GLY B 2 66 ? 52.666 -11.349 -44.644 1.00 36.40 55 GLY B CA 1
ATOM 1422 C C . GLY B 2 66 ? 52.117 -10.360 -43.652 1.00 34.61 55 GLY B C 1
ATOM 1423 O O . GLY B 2 66 ? 51.869 -10.697 -42.492 1.00 31.44 55 GLY B O 1
ATOM 1424 N N . SER B 2 67 ? 51.914 -9.133 -44.105 1.00 33.93 56 SER B N 1
ATOM 1425 C CA . SER B 2 67 ? 51.395 -8.111 -43.226 1.00 33.39 56 SER B CA 1
ATOM 1426 C C . SER B 2 67 ? 50.994 -6.881 -44.003 1.00 32.54 56 SER B C 1
ATOM 1427 O O . SER B 2 67 ? 51.400 -6.694 -45.145 1.00 30.61 56 SER B O 1
ATOM 1430 N N . ILE B 2 68 ? 50.187 -6.056 -43.350 1.00 30.60 57 ILE B N 1
ATOM 1431 C CA . ILE B 2 68 ? 49.705 -4.803 -43.887 1.00 29.20 57 ILE B CA 1
ATOM 1432 C C . ILE B 2 68 ? 50.218 -3.780 -42.895 1.00 27.53 57 ILE B C 1
ATOM 1433 O O . ILE B 2 68 ? 49.967 -3.893 -41.695 1.00 24.91 57 ILE B O 1
ATOM 1438 N N . ILE B 2 69 ? 50.967 -2.809 -43.401 1.00 27.05 58 ILE B N 1
ATOM 1439 C CA . ILE B 2 69 ? 51.557 -1.774 -42.564 1.00 28.18 58 ILE B CA 1
ATOM 1440 C C . ILE B 2 69 ? 51.156 -0.382 -43.054 1.00 28.84 58 ILE B C 1
ATOM 1441 O O . ILE B 2 69 ? 51.260 -0.071 -44.240 1.00 29.18 58 ILE B O 1
ATOM 1446 N N . ILE B 2 70 ? 50.687 0.453 -42.135 1.00 28.70 59 ILE B N 1
ATOM 1447 C CA . ILE B 2 70 ? 50.278 1.810 -42.481 1.00 28.90 59 ILE B CA 1
ATOM 1448 C C . ILE B 2 70 ? 51.185 2.785 -41.749 1.00 30.37 59 ILE B C 1
ATOM 1449 O O . ILE B 2 70 ? 51.307 2.724 -40.525 1.00 28.32 59 ILE B O 1
ATOM 1454 N N . ASP B 2 71 ? 51.831 3.675 -42.486 1.00 33.11 60 ASP B N 1
ATOM 1455 C CA . ASP B 2 71 ? 52.718 4.633 -41.851 1.00 36.59 60 ASP B CA 1
ATOM 1456 C C . ASP B 2 71 ? 52.413 6.061 -42.255 1.00 34.44 60 ASP B C 1
ATOM 1457 O O . ASP B 2 71 ? 51.972 6.325 -43.376 1.00 30.03 60 ASP B O 1
ATOM 1470 N N . ASP B 2 73 ? 53.400 10.448 -40.671 1.00 29.23 62 ASP B N 1
ATOM 1471 C CA . ASP B 2 73 ? 54.121 11.206 -39.662 1.00 29.60 62 ASP B CA 1
ATOM 1472 C C . ASP B 2 73 ? 53.167 11.622 -38.554 1.00 29.41 62 ASP B C 1
ATOM 1473 O O . ASP B 2 73 ? 51.951 11.468 -38.681 1.00 27.73 62 ASP B O 1
ATOM 1478 N N . ILE B 2 74 ? 53.719 12.125 -37.456 1.00 28.81 63 ILE B N 1
ATOM 1479 C CA . ILE B 2 74 ? 52.908 12.526 -36.317 1.00 28.33 63 ILE B CA 1
ATOM 1480 C C . ILE B 2 74 ? 51.809 13.526 -36.677 1.00 28.91 63 ILE B C 1
ATOM 1481 O O . ILE B 2 74 ? 50.669 13.406 -36.217 1.00 25.23 63 ILE B O 1
ATOM 1486 N N . GLU B 2 75 ? 52.150 14.512 -37.498 1.00 29.81 64 GLU B N 1
ATOM 1487 C CA . GLU B 2 75 ? 51.183 15.523 -37.900 1.00 32.73 64 GLU B CA 1
ATOM 1488 C C . GLU B 2 75 ? 49.990 14.871 -38.604 1.00 30.52 64 GLU B C 1
ATOM 1489 O O . GLU B 2 75 ? 48.837 15.203 -38.337 1.00 28.30 64 GLU B O 1
ATOM 1495 N N . THR B 2 76 ? 50.279 13.938 -39.506 1.00 26.90 65 THR B N 1
ATOM 1496 C CA . THR B 2 76 ? 49.235 13.242 -40.248 1.00 26.70 65 THR B CA 1
ATOM 1497 C C . THR B 2 76 ? 48.423 12.340 -39.324 1.00 24.25 65 THR B C 1
ATOM 1498 O O . THR B 2 76 ? 47.210 12.217 -39.469 1.00 23.44 65 THR B O 1
ATOM 1502 N N . ALA B 2 77 ? 49.097 11.713 -38.36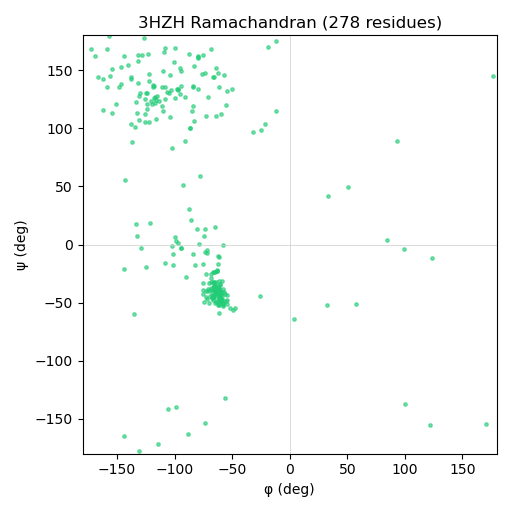7 1.00 24.29 66 ALA B N 1
ATOM 1503 C CA . ALA B 2 77 ? 48.417 10.837 -37.419 1.00 24.83 66 ALA B CA 1
ATOM 1504 C C . ALA B 2 77 ? 47.368 11.635 -36.631 1.00 24.65 66 ALA B C 1
ATOM 1505 O O . ALA B 2 77 ? 46.235 11.185 -36.452 1.00 23.53 66 ALA B O 1
ATOM 1507 N N . LEU B 2 78 ? 47.746 12.824 -36.174 1.00 25.29 67 LEU B N 1
ATOM 1508 C CA . LEU B 2 78 ? 46.832 13.672 -35.409 1.00 25.01 67 LEU B CA 1
ATOM 1509 C C . LEU B 2 78 ? 45.688 14.159 -36.286 1.00 24.81 67 LEU B C 1
ATOM 1510 O O . LEU B 2 78 ? 44.539 14.191 -35.854 1.00 24.50 67 LEU B O 1
ATOM 1515 N N . PHE B 2 79 ? 46.015 14.547 -37.516 1.00 24.83 68 PHE B N 1
ATOM 1516 C CA . PHE B 2 79 ? 45.014 15.025 -38.468 1.00 25.38 68 PHE B CA 1
ATOM 1517 C C . PHE B 2 79 ? 43.959 13.939 -38.673 1.00 24.68 68 PHE B C 1
ATOM 1518 O O . PHE B 2 79 ? 42.765 14.193 -38.540 1.00 20.99 68 PHE B O 1
ATOM 1526 N N . VAL B 2 80 ? 44.412 12.731 -39.013 1.00 25.68 69 VAL B N 1
ATOM 1527 C CA . VAL B 2 80 ? 43.505 11.597 -39.229 1.00 26.88 69 VAL B CA 1
ATOM 1528 C C . VAL B 2 80 ? 42.678 11.267 -37.986 1.00 26.19 69 VAL B C 1
ATOM 1529 O O . VAL B 2 80 ? 41.462 11.092 -38.076 1.00 27.22 69 VAL B O 1
ATOM 1533 N N . ALA B 2 81 ? 43.329 11.164 -36.832 1.00 25.64 70 ALA B N 1
ATOM 1534 C CA . ALA B 2 81 ? 42.591 10.864 -35.607 1.00 26.56 70 ALA B CA 1
ATOM 1535 C C . ALA B 2 81 ? 41.557 11.967 -35.341 1.00 26.27 70 ALA B C 1
ATOM 1536 O O . ALA B 2 81 ? 40.435 11.679 -34.919 1.00 25.41 70 ALA B O 1
ATOM 1538 N N . SER B 2 82 ? 41.936 13.219 -35.606 1.00 24.79 71 SER B N 1
ATOM 1539 C CA . SER B 2 82 ? 41.043 14.359 -35.406 1.00 26.12 71 SER B CA 1
ATOM 1540 C C . SER B 2 82 ? 39.797 14.268 -36.280 1.00 27.54 71 SER B C 1
ATOM 1541 O O . SER B 2 82 ? 38.681 14.467 -35.810 1.00 27.66 71 SER B O 1
ATOM 1544 N N . LYS B 2 83 ? 39.990 13.969 -37.555 1.00 29.34 72 LYS B N 1
ATOM 1545 C CA . LYS B 2 83 ? 38.871 13.850 -38.477 1.00 30.83 72 LYS B CA 1
ATOM 1546 C C . LYS B 2 83 ? 37.932 12.698 -38.112 1.00 29.42 72 LYS B C 1
ATOM 1547 O O . LYS B 2 83 ? 36.714 12.851 -38.183 1.00 29.21 72 LYS B O 1
ATOM 1553 N N . LEU B 2 84 ? 38.498 11.557 -37.716 1.00 26.66 73 LEU B N 1
ATOM 1554 C CA . LEU B 2 84 ? 37.698 10.384 -37.377 1.00 26.03 73 LEU B CA 1
ATOM 1555 C C . LEU B 2 84 ? 36.923 10.452 -36.056 1.00 26.41 73 LEU B C 1
ATOM 1556 O O . LEU B 2 84 ? 35.893 9.790 -35.883 1.00 26.43 73 LEU B O 1
ATOM 1561 N N . ASN B 2 85 ? 37.407 11.259 -35.131 1.00 24.05 74 ASN B N 1
ATOM 1562 C CA . ASN B 2 85 ? 36.755 11.411 -33.846 1.00 25.36 74 ASN B CA 1
ATOM 1563 C C . ASN B 2 85 ? 35.960 12.714 -33.795 1.00 26.35 74 ASN B C 1
ATOM 1564 O O . ASN B 2 85 ? 35.328 13.034 -32.777 1.00 24.58 74 ASN B O 1
ATOM 1569 N N . PHE B 2 86 ? 36.019 13.473 -34.885 1.00 26.48 75 PHE B N 1
ATOM 1570 C CA . PHE B 2 86 ? 35.340 14.761 -34.975 1.00 28.86 75 PHE B CA 1
ATOM 1571 C C . PHE B 2 86 ? 35.644 15.670 -33.783 1.00 30.07 75 PHE B C 1
ATOM 1572 O O . PHE B 2 86 ? 34.744 16.215 -33.146 1.00 28.55 75 PHE B O 1
ATOM 1580 N N . GLU B 2 87 ? 36.925 15.815 -33.478 1.00 30.73 76 GLU B N 1
ATOM 1581 C CA . GLU B 2 87 ? 37.378 16.688 -32.402 1.00 34.34 76 GLU B CA 1
ATOM 1582 C C . GLU B 2 87 ? 38.876 16.842 -32.583 1.00 34.81 76 GLU B C 1
ATOM 1583 O O . GLU B 2 87 ? 39.572 15.916 -33.002 1.00 31.93 76 GLU B O 1
ATOM 1589 N N . GLU B 2 88 ? 39.355 18.036 -32.280 1.00 37.11 77 GLU B N 1
ATOM 1590 C CA . GLU B 2 88 ? 40.756 18.372 -32.435 1.00 38.73 77 GLU B CA 1
ATOM 1591 C C . GLU B 2 88 ? 41.750 17.742 -31.469 1.00 36.54 77 GLU B C 1
ATOM 1592 O O . GLU B 2 88 ? 41.596 17.826 -30.249 1.00 35.56 77 GLU B O 1
ATOM 1598 N N . TYR B 2 89 ? 42.771 17.107 -32.038 1.00 34.27 78 TYR B N 1
ATOM 1599 C CA . TYR B 2 89 ? 43.873 16.521 -31.276 1.00 34.64 78 TYR B CA 1
ATOM 1600 C C . TYR B 2 89 ? 45.103 17.184 -31.881 1.00 35.44 78 TYR B C 1
ATOM 1601 O O . TYR B 2 89 ? 45.346 17.065 -33.085 1.00 34.10 78 TYR B O 1
ATOM 1610 N N . ASP B 2 90 ? 45.871 17.890 -31.060 1.00 38.86 79 ASP B N 1
ATOM 1611 C CA . ASP B 2 90 ? 47.054 18.582 -31.558 1.00 42.05 79 ASP B CA 1
ATOM 1612 C C . ASP B 2 90 ? 48.287 18.347 -30.699 1.00 39.85 79 ASP B C 1
ATOM 1613 O O . ASP B 2 90 ? 49.327 18.971 -30.911 1.00 39.72 79 ASP B O 1
ATOM 1618 N N . ASP B 2 91 ? 48.172 17.447 -29.733 1.00 37.67 80 ASP B N 1
ATOM 1619 C CA . ASP B 2 91 ? 49.294 17.156 -28.854 1.00 37.15 80 ASP B CA 1
ATOM 1620 C C . ASP B 2 91 ? 49.379 15.647 -28.671 1.00 36.09 80 ASP B C 1
ATOM 1621 O O . ASP B 2 91 ? 48.794 15.081 -27.751 1.00 36.12 80 ASP B O 1
ATOM 1626 N N . PHE B 2 92 ? 50.116 15.011 -29.577 1.00 36.62 81 PHE B N 1
ATOM 1627 C CA . PHE B 2 92 ? 50.313 13.563 -29.603 1.00 39.15 81 PHE B CA 1
ATOM 1628 C C . PHE B 2 92 ? 51.004 13.050 -28.346 1.00 41.91 81 PHE B C 1
ATOM 1629 O O . PHE B 2 92 ? 51.084 11.842 -28.109 1.00 41.19 81 PHE B O 1
ATOM 1637 N N . ASP B 2 93 ? 51.516 13.980 -27.549 1.00 47.78 82 ASP B N 1
ATOM 1638 C CA . ASP B 2 93 ? 52.223 13.637 -26.323 1.00 53.11 82 ASP B CA 1
ATOM 1639 C C . ASP B 2 93 ? 51.387 13.744 -25.065 1.00 52.93 82 ASP B C 1
ATOM 1640 O O . ASP B 2 93 ? 51.871 13.553 -23.943 1.00 53.33 82 ASP B O 1
ATOM 1645 N N . ASP B 2 94 ? 50.126 14.081 -25.283 1.00 52.72 83 ASP B N 1
ATOM 1646 C CA . ASP B 2 94 ? 49.125 14.160 -24.244 1.00 53.60 83 ASP B CA 1
ATOM 1647 C C . ASP B 2 94 ? 48.807 12.673 -24.122 1.00 55.14 83 ASP B C 1
ATOM 1648 O O . ASP B 2 94 ? 48.655 11.964 -25.120 1.00 52.62 83 ASP B O 1
ATOM 1653 N N . GLU B 2 95 ? 48.762 12.227 -22.877 1.00 59.35 84 GLU B N 1
ATOM 1654 C CA . GLU B 2 95 ? 48.542 10.854 -22.457 1.00 63.76 84 GLU B CA 1
ATOM 1655 C C . GLU B 2 95 ? 47.257 10.129 -22.770 1.00 61.15 84 GLU B C 1
ATOM 1656 O O . GLU B 2 95 ? 47.135 8.917 -22.553 1.00 61.94 84 GLU B O 1
ATOM 1662 N N . GLU B 2 96 ? 46.285 10.876 -23.254 1.00 56.23 85 GLU B N 1
ATOM 1663 C CA . GLU B 2 96 ? 45.017 10.292 -23.564 1.00 51.96 85 GLU B CA 1
ATOM 1664 C C . GLU B 2 96 ? 44.684 10.604 -25.025 1.00 45.72 85 GLU B C 1
ATOM 1665 O O . GLU B 2 96 ? 43.883 9.912 -25.648 1.00 41.29 85 GLU B O 1
ATOM 1671 N N . THR B 2 97 ? 45.348 11.615 -25.586 1.00 40.58 86 THR B N 1
ATOM 1672 C CA . THR B 2 97 ? 45.170 11.924 -27.008 1.00 37.47 86 THR B CA 1
ATOM 1673 C C . THR B 2 97 ? 45.968 10.830 -27.717 1.00 36.51 86 THR B C 1
ATOM 1674 O O . THR B 2 97 ? 45.552 10.293 -28.742 1.00 34.93 86 THR B O 1
ATOM 1678 N N . LYS B 2 98 ? 47.120 10.504 -27.138 1.00 36.20 87 LYS B N 1
ATOM 1679 C CA . LYS B 2 98 ? 47.998 9.474 -27.672 1.00 37.94 87 LYS B CA 1
ATOM 1680 C C . LYS B 2 98 ? 47.263 8.136 -27.659 1.00 38.00 87 LYS B C 1
ATOM 1681 O O . LYS B 2 98 ? 47.421 7.321 -28.569 1.00 38.32 87 LYS B O 1
ATOM 1687 N N . GLU B 2 99 ? 46.465 7.924 -26.615 1.00 36.93 88 GLU B N 1
ATOM 1688 C CA . GLU B 2 99 ? 45.699 6.699 -26.445 1.00 36.19 88 GLU B CA 1
ATOM 1689 C C . GLU B 2 99 ? 44.669 6.587 -27.565 1.00 33.80 88 GLU B C 1
ATOM 1690 O O . GLU B 2 99 ? 44.572 5.558 -28.233 1.00 31.10 88 GLU B O 1
ATOM 1704 N N . VAL B 2 101 ? 44.632 8.312 -30.381 1.00 27.29 90 VAL B N 1
ATOM 1705 C CA . VAL B 2 101 ? 45.306 8.340 -31.685 1.00 27.48 90 VAL B CA 1
ATOM 1706 C C . VAL B 2 101 ? 45.675 6.913 -32.093 1.00 27.46 90 VAL B C 1
ATOM 1707 O O . VAL B 2 101 ? 45.347 6.463 -33.196 1.00 25.52 90 VAL B O 1
ATOM 1711 N N . ALA B 2 102 ? 46.350 6.209 -31.186 1.00 25.06 91 ALA B N 1
ATOM 1712 C CA . ALA B 2 102 ? 46.763 4.831 -31.421 1.00 24.23 91 ALA B CA 1
ATOM 1713 C C . ALA B 2 102 ? 45.567 3.935 -31.723 1.00 23.92 91 ALA B C 1
ATOM 1714 O O . ALA B 2 102 ? 45.552 3.222 -32.726 1.00 25.23 91 ALA B O 1
ATOM 1716 N N . ALA B 2 103 ? 44.563 3.984 -30.855 1.00 21.81 92 ALA B N 1
ATOM 1717 C CA . ALA B 2 103 ? 43.361 3.160 -31.011 1.00 22.88 92 ALA B CA 1
ATOM 1718 C C . ALA B 2 103 ? 42.599 3.423 -32.302 1.00 21.44 92 ALA B C 1
ATOM 1719 O O . ALA B 2 103 ? 41.992 2.509 -32.870 1.00 20.24 92 ALA B O 1
ATOM 1721 N N . THR B 2 104 ? 42.615 4.675 -32.753 1.00 20.24 93 THR B N 1
ATOM 1722 C CA . THR B 2 104 ? 41.923 5.042 -33.976 1.00 19.89 93 THR B CA 1
ATOM 1723 C C . THR B 2 104 ? 42.673 4.552 -35.209 1.00 20.58 93 THR B C 1
ATOM 1724 O O . THR B 2 104 ? 42.085 3.937 -36.095 1.00 21.22 93 THR B O 1
ATOM 1728 N N . LEU B 2 105 ? 43.970 4.825 -35.281 1.00 22.22 94 LEU B N 1
ATOM 1729 C CA . LEU B 2 105 ? 44.749 4.389 -36.440 1.00 23.05 94 LEU B CA 1
ATOM 1730 C C . LEU B 2 105 ? 44.847 2.866 -36.557 1.00 24.82 94 LEU B C 1
ATOM 1731 O O . LEU B 2 105 ? 44.791 2.323 -37.670 1.00 23.39 94 LEU B O 1
ATOM 1736 N N . THR B 2 106 ? 44.991 2.167 -35.430 1.00 23.65 95 THR B N 1
ATOM 1737 C CA . THR B 2 106 ? 45.061 0.707 -35.491 1.00 24.04 95 THR B CA 1
ATOM 1738 C C . THR B 2 106 ? 43.724 0.154 -35.976 1.00 24.00 95 THR B C 1
ATOM 1739 O O . THR B 2 106 ? 43.690 -0.856 -36.672 1.00 24.29 95 THR B O 1
ATOM 1743 N N . GLU B 2 107 ? 42.622 0.816 -35.627 1.00 22.30 96 GLU B N 1
ATOM 1744 C CA . GLU B 2 107 ? 41.308 0.349 -36.068 1.00 22.81 96 GLU B CA 1
ATOM 1745 C C . GLU B 2 107 ? 41.171 0.573 -37.572 1.00 21.86 96 GLU B C 1
ATOM 1746 O O . GLU B 2 107 ? 40.510 -0.207 -38.264 1.00 20.38 96 GLU B O 1
ATOM 1752 N N . VAL B 2 108 ? 41.781 1.641 -38.082 1.00 20.43 97 VAL B N 1
ATOM 1753 C CA . VAL B 2 108 ? 41.738 1.889 -39.521 1.00 21.60 97 VAL B CA 1
ATOM 1754 C C . VAL B 2 108 ? 42.470 0.719 -40.189 1.00 22.82 97 VAL B C 1
ATOM 1755 O O . VAL B 2 108 ? 42.014 0.186 -41.200 1.00 21.70 97 VAL B O 1
ATOM 1759 N N . GLY B 2 109 ? 43.602 0.327 -39.609 1.00 23.38 98 GLY B N 1
ATOM 1760 C CA . GLY B 2 109 ? 44.386 -0.777 -40.149 1.00 24.72 98 GLY B CA 1
ATOM 1761 C C . GLY B 2 109 ? 43.586 -2.067 -40.137 1.00 24.77 98 GLY B C 1
ATOM 1762 O O . GLY B 2 109 ? 43.555 -2.812 -41.122 1.00 24.30 98 GLY B O 1
ATOM 1763 N N . ASN B 2 110 ? 42.937 -2.320 -39.006 1.00 22.36 99 ASN B N 1
ATOM 1764 C CA . ASN B 2 110 ? 42.101 -3.494 -38.822 1.00 22.29 99 ASN B CA 1
ATOM 1765 C C . ASN B 2 110 ? 40.987 -3.565 -39.874 1.00 22.50 99 ASN B C 1
ATOM 1766 O O . ASN B 2 110 ? 40.676 -4.643 -40.408 1.00 21.55 99 ASN B O 1
ATOM 1771 N N . ILE B 2 111 ? 40.390 -2.420 -40.181 1.00 20.94 100 ILE B N 1
ATOM 1772 C CA . ILE B 2 111 ? 39.304 -2.404 -41.151 1.00 22.43 100 ILE B CA 1
ATOM 1773 C C . ILE B 2 111 ? 39.809 -2.611 -42.574 1.00 22.58 100 ILE B C 1
ATOM 1774 O O . ILE B 2 111 ? 39.179 -3.329 -43.353 1.00 21.33 100 ILE B O 1
ATOM 1779 N N . ILE B 2 112 ? 40.944 -2.001 -42.916 1.00 22.38 101 ILE B N 1
ATOM 1780 C CA . ILE B 2 112 ? 41.511 -2.187 -44.250 1.00 20.42 101 ILE B CA 1
ATOM 1781 C C . ILE B 2 112 ? 41.852 -3.673 -44.405 1.00 22.29 101 ILE B C 1
ATOM 1782 O O . ILE B 2 112 ? 41.424 -4.319 -45.357 1.00 21.34 101 ILE B O 1
ATOM 1787 N N . ALA B 2 113 ? 42.598 -4.208 -43.443 1.00 21.41 102 ALA B N 1
ATOM 1788 C CA . ALA B 2 113 ? 43.003 -5.612 -43.469 1.00 22.94 102 ALA B CA 1
ATOM 1789 C C . ALA B 2 113 ? 41.833 -6.591 -43.497 1.00 22.16 102 ALA B C 1
ATOM 1790 O O . ALA B 2 113 ? 41.880 -7.591 -44.212 1.00 21.20 102 ALA B O 1
ATOM 1792 N N . GLY B 2 114 ? 40.794 -6.305 -42.717 1.00 22.88 103 GLY B N 1
ATOM 1793 C CA . GLY B 2 114 ? 39.638 -7.178 -42.674 1.00 25.77 103 GLY B CA 1
ATOM 1794 C C . GLY B 2 114 ? 38.884 -7.183 -43.989 1.00 29.15 103 GLY B C 1
ATOM 1795 O O . GLY B 2 114 ? 38.529 -8.246 -44.510 1.00 28.50 103 GLY B O 1
ATOM 1796 N N . ASN B 2 115 ? 38.622 -5.997 -44.527 1.00 29.44 104 ASN B N 1
ATOM 1797 C CA . ASN B 2 115 ? 37.931 -5.899 -45.801 1.00 32.11 104 ASN B CA 1
ATOM 1798 C C . ASN B 2 115 ? 38.779 -6.557 -46.878 1.00 30.80 104 ASN B C 1
ATOM 1799 O O . ASN B 2 115 ? 38.248 -7.201 -47.791 1.00 27.85 104 ASN B O 1
ATOM 1804 N N . PHE B 2 116 ? 40.096 -6.411 -46.762 1.00 28.36 105 PHE B N 1
ATOM 1805 C CA . PHE B 2 116 ? 41.013 -7.019 -47.723 1.00 26.87 105 PHE B CA 1
ATOM 1806 C C . PHE B 2 116 ? 40.893 -8.551 -47.723 1.00 26.39 105 PHE B C 1
ATOM 1807 O O . PHE B 2 116 ? 40.585 -9.159 -48.752 1.00 24.85 105 PHE B O 1
ATOM 1815 N N . VAL B 2 117 ? 41.127 -9.184 -46.577 1.00 24.52 106 VAL B N 1
ATOM 1816 C CA . VAL B 2 117 ? 41.034 -10.638 -46.533 1.00 24.71 106 VAL B CA 1
ATOM 1817 C C . VAL B 2 117 ? 39.619 -11.138 -46.833 1.00 26.12 106 VAL B C 1
ATOM 1818 O O . VAL B 2 117 ? 39.439 -12.284 -47.246 1.00 26.89 106 VAL B O 1
ATOM 1822 N N . THR B 2 118 ? 38.617 -10.286 -46.635 1.00 26.66 107 THR B N 1
ATOM 1823 C CA . THR B 2 118 ? 37.239 -10.679 -46.904 1.00 27.42 107 THR B CA 1
ATOM 1824 C C . THR B 2 118 ? 36.982 -10.809 -48.409 1.00 30.59 107 THR B C 1
ATOM 1825 O O . THR B 2 118 ? 36.269 -11.707 -48.848 1.00 29.01 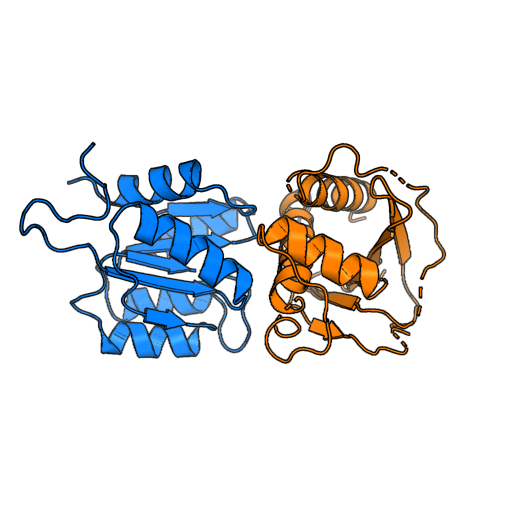107 THR B O 1
ATOM 1829 N N . THR B 2 119 ? 37.572 -9.919 -49.199 1.00 33.22 108 THR B N 1
ATOM 1830 C CA . THR B 2 119 ? 37.383 -9.969 -50.640 1.00 38.62 108 THR B CA 1
ATOM 1831 C C . THR B 2 119 ? 38.192 -11.128 -51.185 1.00 45.18 108 THR B C 1
ATOM 1832 O O . THR B 2 119 ? 38.319 -11.311 -52.397 1.00 44.98 108 THR B O 1
ATOM 1836 N N . LEU B 2 120 ? 38.750 -11.917 -50.276 1.00 54.38 109 LEU B N 1
ATOM 1837 C CA . LEU B 2 120 ? 39.521 -13.061 -50.694 1.00 62.14 109 LEU B CA 1
ATOM 1838 C C . LEU B 2 120 ? 38.746 -14.374 -50.756 1.00 68.63 109 LEU B C 1
ATOM 1839 O O . LEU B 2 120 ? 39.331 -15.387 -51.143 1.00 71.50 109 LEU B O 1
ATOM 1844 N N . HIS B 2 121 ? 37.460 -14.403 -50.375 1.00 75.96 110 HIS B N 1
ATOM 1845 C CA . HIS B 2 121 ? 36.751 -15.662 -50.590 1.00 80.54 110 HIS B CA 1
ATOM 1846 C C . HIS B 2 121 ? 36.462 -15.585 -52.074 1.00 80.79 110 HIS B C 1
ATOM 1847 O O . HIS B 2 121 ? 35.328 -15.573 -52.556 1.00 82.70 110 HIS B O 1
ATOM 1854 N N . ALA B 2 122 ? 37.588 -15.469 -52.766 1.00 77.73 111 ALA B N 1
ATOM 1855 C CA . ALA B 2 122 ? 37.724 -15.384 -54.201 1.00 75.54 111 ALA B CA 1
ATOM 1856 C C . ALA B 2 122 ? 38.769 -16.467 -54.435 1.00 75.15 111 ALA B C 1
ATOM 1857 O O . ALA B 2 122 ? 39.145 -16.766 -55.568 1.00 74.21 111 ALA B O 1
ATOM 1859 N N . LYS B 2 123 ? 39.235 -17.044 -53.328 1.00 76.16 112 LYS B N 1
ATOM 1860 C CA . LYS B 2 123 ? 40.230 -18.105 -53.358 1.00 77.84 112 LYS B CA 1
ATOM 1861 C C . LYS B 2 123 ? 39.837 -19.287 -52.470 1.00 78.49 112 LYS B C 1
ATOM 1862 O O . LYS B 2 123 ? 39.048 -19.137 -51.536 1.00 79.02 112 LYS B O 1
ATOM 1868 N N . GLY B 2 124 ? 40.400 -20.457 -52.763 1.00 79.35 113 GLY B N 1
ATOM 1869 C CA . GLY B 2 124 ? 40.089 -21.650 -51.997 1.00 79.47 113 GLY B CA 1
ATOM 1870 C C . GLY B 2 124 ? 40.943 -21.889 -50.760 1.00 78.87 113 GLY B C 1
ATOM 1871 O O . GLY B 2 124 ? 41.190 -23.026 -50.352 1.00 80.33 113 GLY B O 1
ATOM 1872 N N . PHE B 2 125 ? 41.390 -20.799 -50.155 1.00 76.76 114 PHE B N 1
ATOM 1873 C CA . PHE B 2 125 ? 42.224 -20.837 -48.957 1.00 73.40 114 PHE B CA 1
ATOM 1874 C C . PHE B 2 125 ? 41.409 -20.447 -47.734 1.00 69.58 114 PHE B C 1
ATOM 1875 O O . PHE B 2 125 ? 40.238 -20.798 -47.574 1.00 69.62 114 PHE B O 1
ATOM 1883 N N . VAL B 2 126 ? 42.096 -19.697 -46.883 1.00 63.79 115 VAL B N 1
ATOM 1884 C CA . VAL B 2 126 ? 41.577 -19.113 -45.661 1.00 57.84 115 VAL B CA 1
ATOM 1885 C C . VAL B 2 126 ? 42.603 -18.003 -45.467 1.00 51.07 115 VAL B C 1
ATOM 1886 O O . VAL B 2 126 ? 43.805 -18.219 -45.654 1.00 48.50 115 VAL B O 1
ATOM 1890 N N . PHE B 2 127 ? 42.143 -16.806 -45.139 1.00 44.41 116 PHE B N 1
ATOM 1891 C CA . PHE B 2 127 ? 43.062 -15.698 -44.950 1.00 38.04 116 PHE B CA 1
ATOM 1892 C C . PHE B 2 127 ? 42.679 -15.024 -43.648 1.00 34.17 116 PHE B C 1
ATOM 1893 O O . PHE B 2 127 ? 41.598 -14.450 -43.541 1.00 30.95 116 PHE B O 1
ATOM 1901 N N . ASP B 2 128 ? 43.559 -15.106 -42.655 1.00 30.46 117 ASP B N 1
ATOM 1902 C CA . ASP B 2 128 ? 43.276 -14.508 -41.355 1.00 29.82 117 ASP B CA 1
ATOM 1903 C C . ASP B 2 128 ? 44.144 -13.285 -41.092 1.00 27.21 117 ASP B C 1
ATOM 1904 O O . ASP B 2 128 ? 45.126 -13.044 -41.795 1.00 26.40 117 ASP B O 1
ATOM 1909 N N . ILE B 2 129 ? 43.769 -12.507 -40.080 1.00 24.84 118 ILE B N 1
ATOM 1910 C CA . ILE B 2 129 ? 44.540 -11.333 -39.692 1.00 22.76 118 ILE B CA 1
ATOM 1911 C C . ILE B 2 129 ? 44.746 -11.371 -38.180 1.00 23.79 118 ILE B C 1
ATOM 1912 O O . ILE B 2 129 ? 44.057 -12.092 -37.472 1.00 23.83 118 ILE B O 1
ATOM 1917 N N . THR B 2 130 ? 45.699 -10.597 -37.684 1.00 25.72 119 THR B N 1
ATOM 1918 C CA . THR B 2 130 ? 45.970 -10.577 -36.251 1.00 25.37 119 THR B CA 1
ATOM 1919 C C . THR B 2 130 ? 45.509 -9.267 -35.634 1.00 25.49 119 THR B C 1
ATOM 1920 O O . THR B 2 130 ? 45.120 -8.340 -36.343 1.00 23.93 119 THR B O 1
ATOM 1924 N N . PRO B 2 131 ? 45.491 -9.194 -34.295 1.00 25.10 120 PRO B N 1
ATOM 1925 C CA . PRO B 2 131 ? 45.090 -7.946 -33.647 1.00 26.08 120 PRO B CA 1
ATOM 1926 C C . PRO B 2 131 ? 46.178 -6.968 -34.093 1.00 27.33 120 PRO B C 1
ATOM 1927 O O . PRO B 2 131 ? 47.314 -7.377 -34.368 1.00 26.10 120 PRO B O 1
ATOM 1931 N N . PRO B 2 132 ? 45.862 -5.670 -34.173 1.00 26.46 121 PRO B N 1
ATOM 1932 C CA . PRO B 2 132 ? 46.872 -4.712 -34.617 1.00 24.09 121 PRO B CA 1
ATOM 1933 C C . PRO B 2 132 ? 47.908 -4.265 -33.604 1.00 23.43 121 PRO B C 1
ATOM 1934 O O . PRO B 2 132 ? 47.723 -4.384 -32.393 1.00 22.97 121 PRO B O 1
ATOM 1938 N N . ALA B 2 133 ? 49.008 -3.736 -34.120 1.00 23.74 122 ALA B N 1
ATOM 1939 C CA . ALA B 2 133 ? 50.063 -3.211 -33.274 1.00 23.19 122 ALA B CA 1
ATOM 1940 C C . ALA B 2 133 ? 50.260 -1.743 -33.646 1.00 23.75 122 ALA B C 1
ATOM 1941 O O . ALA B 2 133 ? 50.088 -1.362 -34.803 1.00 23.56 122 ALA B O 1
ATOM 1943 N N . PHE B 2 134 ? 50.603 -0.919 -32.662 1.00 24.73 123 PHE B N 1
ATOM 1944 C CA . PHE B 2 134 ? 50.847 0.491 -32.906 1.00 27.87 123 PHE B CA 1
ATOM 1945 C C . PHE B 2 134 ? 52.303 0.749 -32.560 1.00 29.95 123 PHE B C 1
ATOM 1946 O O . PHE B 2 134 ? 52.732 0.499 -31.433 1.00 27.00 123 PHE B O 1
ATOM 1954 N N . ILE B 2 135 ? 53.064 1.239 -33.532 1.00 32.71 124 ILE B N 1
ATOM 1955 C CA . ILE B 2 135 ? 54.475 1.525 -33.326 1.00 39.63 124 ILE B CA 1
ATOM 1956 C C . ILE B 2 135 ? 54.695 3.000 -33.639 1.00 45.68 124 ILE B C 1
ATOM 1957 O O . ILE B 2 135 ? 54.692 3.406 -34.795 1.00 44.44 124 ILE B O 1
ATOM 1962 N N . TYR B 2 136 ? 54.866 3.810 -32.607 1.00 56.70 125 TYR B N 1
ATOM 1963 C CA . TYR B 2 136 ? 55.071 5.237 -32.817 1.00 67.63 125 TYR B CA 1
ATOM 1964 C C . TYR B 2 136 ? 56.472 5.561 -32.352 1.00 72.70 125 TYR B C 1
ATOM 1965 O O . TYR B 2 136 ? 57.233 4.642 -32.039 1.00 74.37 125 TYR B O 1
ATOM 1974 N N . GLY B 2 137 ? 56.812 6.848 -32.291 1.00 78.38 126 GLY B N 1
ATOM 1975 C CA . GLY B 2 137 ? 58.149 7.227 -31.873 1.00 82.53 126 GLY B CA 1
ATOM 1976 C C . GLY B 2 137 ? 59.020 6.110 -32.380 1.00 84.33 126 GLY B C 1
ATOM 1977 O O . GLY B 2 137 ? 59.902 5.595 -31.694 1.00 86.10 126 GLY B O 1
ATOM 1978 N N . GLU B 2 138 ? 58.721 5.695 -33.601 1.00 84.50 127 GLU B N 1
ATOM 1979 C CA . GLU B 2 138 ? 59.459 4.616 -34.179 1.00 83.74 127 GLU B CA 1
ATOM 1980 C C . GLU B 2 138 ? 60.528 5.059 -35.150 1.00 85.21 127 GLU B C 1
ATOM 1981 O O . GLU B 2 138 ? 60.516 6.140 -35.704 1.00 85.91 127 GLU B O 1
ATOM 1987 N N . ASN B 2 139 ? 61.456 4.137 -35.267 1.00 86.51 128 ASN B N 1
ATOM 1988 C CA . ASN B 2 139 ? 62.689 4.021 -36.038 1.00 87.99 128 ASN B CA 1
ATOM 1989 C C . ASN B 2 139 ? 62.431 3.868 -37.539 1.00 89.69 128 ASN B C 1
ATOM 1990 O O . ASN B 2 139 ? 63.214 3.195 -38.212 1.00 89.55 128 ASN B O 1
ATOM 2003 N N . LYS B 2 141 ? 60.079 2.158 -38.801 1.00 90.43 130 LYS B N 1
ATOM 2004 C CA . LYS B 2 141 ? 59.767 0.748 -38.703 1.00 89.66 130 LYS B CA 1
ATOM 2005 C C . LYS B 2 141 ? 60.403 -0.087 -39.787 1.00 87.88 130 LYS B C 1
ATOM 2006 O O . LYS B 2 141 ? 59.842 -0.322 -40.862 1.00 87.77 130 LYS B O 1
ATOM 2012 N N . ILE B 2 142 ? 61.606 -0.521 -39.456 1.00 86.01 131 ILE B N 1
ATOM 2013 C CA . ILE B 2 142 ? 62.430 -1.325 -40.313 1.00 83.98 131 ILE B CA 1
ATOM 2014 C C . ILE B 2 142 ? 61.809 -2.626 -40.755 1.00 84.14 131 ILE B C 1
ATOM 2015 O O . ILE B 2 142 ? 62.479 -3.349 -41.467 1.00 84.87 131 ILE B O 1
ATOM 2020 N N . SER B 2 143 ? 60.581 -2.956 -40.332 1.00 84.04 132 SER B N 1
ATOM 2021 C CA . SER B 2 143 ? 59.970 -4.214 -40.776 1.00 83.65 132 SER B CA 1
ATOM 2022 C C . SER B 2 143 ? 60.708 -4.416 -42.079 1.00 85.72 132 SER B C 1
ATOM 2023 O O . SER B 2 143 ? 60.382 -3.769 -43.080 1.00 87.87 132 SER B O 1
ATOM 2026 N N . ASN B 2 144 ? 61.749 -5.255 -42.065 1.00 85.61 133 ASN B N 1
ATOM 2027 C CA . ASN B 2 144 ? 62.513 -5.379 -43.280 1.00 84.58 133 ASN B CA 1
ATOM 2028 C C . ASN B 2 144 ? 61.893 -6.121 -44.392 1.00 84.61 133 ASN B C 1
ATOM 2029 O O . ASN B 2 144 ? 60.669 -6.203 -44.472 1.00 84.85 133 ASN B O 1
ATOM 2034 N N . LYS B 2 145 ? 62.684 -6.706 -45.265 1.00 84.46 134 LYS B N 1
ATOM 2035 C CA . LYS B 2 145 ? 61.975 -7.209 -46.397 1.00 84.36 134 LYS B CA 1
ATOM 2036 C C . LYS B 2 145 ? 62.582 -8.242 -47.304 1.00 85.50 134 LYS B C 1
ATOM 2037 O O . LYS B 2 145 ? 63.569 -7.995 -47.988 1.00 86.71 134 LYS B O 1
ATOM 2043 N N . GLY B 2 146 ? 61.956 -9.410 -47.311 1.00 85.51 135 GLY B N 1
ATOM 2044 C CA . GLY B 2 146 ? 62.410 -10.489 -48.156 1.00 84.81 135 GLY B CA 1
ATOM 2045 C C . GLY B 2 146 ? 61.176 -11.202 -48.652 1.00 84.12 135 GLY B C 1
ATOM 2046 O O . GLY B 2 146 ? 61.025 -12.405 -48.454 1.00 84.62 135 GLY B O 1
ATOM 2047 N N . SER B 2 147 ? 60.284 -10.446 -49.286 1.00 83.01 136 SER B N 1
ATOM 2048 C CA . SER B 2 147 ? 59.040 -10.993 -49.803 1.00 81.45 136 SER B CA 1
ATOM 2049 C C . SER B 2 147 ? 58.171 -9.893 -50.407 1.00 81.45 136 SER B C 1
ATOM 2050 O O . SER B 2 147 ? 58.152 -8.768 -49.909 1.00 83.14 136 SER B O 1
ATOM 2053 N N . GLU B 2 148 ? 57.457 -10.232 -51.478 1.00 79.27 137 GLU B N 1
ATOM 2054 C CA . GLU B 2 148 ? 56.579 -9.314 -52.196 1.00 76.03 137 GLU B CA 1
ATOM 2055 C C . GLU B 2 148 ? 56.090 -8.100 -51.429 1.00 71.18 137 GLU B C 1
ATOM 2056 O O . GLU B 2 148 ? 55.186 -8.191 -50.600 1.00 70.95 137 GLU B O 1
ATOM 2062 N N . ALA B 2 149 ? 56.695 -6.959 -51.732 1.00 63.75 138 ALA B N 1
ATOM 2063 C CA . ALA B 2 149 ? 56.338 -5.708 -51.094 1.00 56.77 138 ALA B CA 1
ATOM 2064 C C . ALA B 2 149 ? 55.652 -4.815 -52.112 1.00 52.04 138 ALA B C 1
ATOM 2065 O O . ALA B 2 149 ? 55.917 -4.895 -53.311 1.00 52.05 138 ALA B O 1
ATOM 2067 N N . LEU B 2 150 ? 54.752 -3.978 -51.621 1.00 44.05 139 LEU B N 1
ATOM 2068 C CA . LEU B 2 150 ? 54.034 -3.040 -52.460 1.00 38.90 139 LEU B CA 1
ATOM 2069 C C . LEU B 2 150 ? 53.622 -1.883 -51.571 1.00 36.89 139 LEU B C 1
ATOM 2070 O O . LEU B 2 150 ? 52.820 -2.053 -50.655 1.00 34.38 139 LEU B O 1
ATOM 2075 N N . ILE B 2 151 ? 54.198 -0.718 -51.831 1.00 35.53 140 ILE B N 1
ATOM 2076 C CA . ILE B 2 151 ? 53.881 0.470 -51.064 1.00 36.00 140 ILE B CA 1
ATOM 2077 C C . ILE B 2 151 ? 52.964 1.333 -51.921 1.00 34.78 140 ILE B C 1
ATOM 2078 O O . ILE B 2 151 ? 53.233 1.551 -53.102 1.00 33.42 140 ILE B O 1
ATOM 2083 N N . VAL B 2 152 ? 51.884 1.816 -51.320 1.00 32.73 141 VAL B N 1
ATOM 2084 C CA . VAL B 2 152 ? 50.918 2.648 -52.018 1.00 34.36 141 VAL B CA 1
ATOM 2085 C C . VAL B 2 152 ? 50.628 3.896 -51.190 1.00 33.73 141 VAL B C 1
ATOM 2086 O O . VAL B 2 152 ? 50.001 3.813 -50.137 1.00 30.80 141 VAL B O 1
ATOM 2090 N N . PRO B 2 153 ? 51.130 5.057 -51.628 1.00 34.27 142 PRO B N 1
ATOM 2091 C CA . PRO B 2 153 ? 50.911 6.320 -50.922 1.00 34.12 142 PRO B CA 1
ATOM 2092 C C . PRO B 2 153 ? 49.574 6.973 -51.287 1.00 33.83 142 PRO B C 1
ATOM 2093 O O . PRO B 2 153 ? 49.192 7.025 -52.458 1.00 33.65 142 PRO B O 1
ATOM 2097 N N . PHE B 2 154 ? 48.860 7.457 -50.280 1.00 30.00 143 PHE B N 1
ATOM 2098 C CA . PHE B 2 154 ? 47.595 8.143 -50.503 1.00 30.05 143 PHE B CA 1
ATOM 2099 C C . PHE B 2 154 ? 47.794 9.562 -49.998 1.00 31.38 143 PHE B C 1
ATOM 2100 O O . PHE B 2 154 ? 48.224 9.764 -48.865 1.00 29.68 143 PHE B O 1
ATOM 2108 N N . SER B 2 155 ? 47.508 10.542 -50.845 1.00 32.77 144 SER B N 1
ATOM 2109 C CA . SER B 2 155 ? 47.682 11.937 -50.463 1.00 37.12 144 SER B CA 1
ATOM 2110 C C . SER B 2 155 ? 46.389 12.582 -49.994 1.00 37.57 144 SER B C 1
ATOM 2111 O O . SER B 2 155 ? 45.351 12.437 -50.629 1.00 33.91 144 SER B O 1
ATOM 2114 N N . LEU B 2 156 ? 46.450 13.282 -48.864 1.00 42.56 145 LEU B N 1
ATOM 2115 C CA . LEU B 2 156 ? 45.280 13.992 -48.364 1.00 47.95 145 LEU B CA 1
ATOM 2116 C C . LEU B 2 156 ? 45.439 15.416 -48.892 1.00 52.96 145 LEU B C 1
ATOM 2117 O O . LEU B 2 156 ? 46.556 15.844 -49.130 1.00 53.31 145 LEU B O 1
ATOM 2122 N N . PRO B 2 157 ? 44.325 16.150 -49.112 1.00 58.56 146 PRO B N 1
ATOM 2123 C CA . PRO B 2 157 ? 44.279 17.528 -49.621 1.00 61.54 146 PRO B CA 1
ATOM 2124 C C . PRO B 2 157 ? 45.505 18.378 -49.363 1.00 62.77 146 PRO B C 1
ATOM 2125 O O . PRO B 2 157 ? 45.959 19.105 -50.240 1.00 62.24 146 PRO B O 1
ATOM 2129 N N . ASP B 2 158 ? 46.033 18.319 -48.156 1.00 64.19 147 ASP B N 1
ATOM 2130 C CA . ASP B 2 158 ? 47.239 19.069 -47.896 1.00 65.98 147 ASP B CA 1
ATOM 2131 C C . ASP B 2 158 ? 48.368 18.117 -48.267 1.00 66.65 147 ASP B C 1
ATOM 2132 O O . ASP B 2 158 ? 48.142 17.135 -48.961 1.00 67.37 147 ASP B O 1
ATOM 2137 N N . GLY B 2 159 ? 49.582 18.394 -47.817 1.00 67.13 148 GLY B N 1
ATOM 2138 C CA . GLY B 2 159 ? 50.687 17.522 -48.179 1.00 65.77 148 GLY B CA 1
ATOM 2139 C C . GLY B 2 159 ? 50.717 16.156 -47.519 1.00 62.46 148 GLY B C 1
ATOM 2140 O O . GLY B 2 159 ? 51.521 15.303 -47.889 1.00 66.46 148 GLY B O 1
ATOM 2141 N N . LYS B 2 160 ? 49.818 15.946 -46.566 1.00 54.60 149 LYS B N 1
ATOM 2142 C CA . LYS B 2 160 ? 49.746 14.713 -45.795 1.00 45.69 149 LYS B CA 1
ATOM 2143 C C . LYS B 2 160 ? 49.601 13.405 -46.565 1.00 42.15 149 LYS B C 1
ATOM 2144 O O . LYS B 2 160 ? 48.631 13.183 -47.298 1.00 40.22 149 LYS B O 1
ATOM 2150 N N . ILE B 2 161 ? 50.589 12.539 -46.360 1.00 37.77 150 ILE B N 1
ATOM 2151 C CA . ILE B 2 161 ? 50.658 11.237 -46.999 1.00 33.77 150 ILE B CA 1
ATOM 2152 C C . ILE B 2 161 ? 50.443 10.091 -46.016 1.00 31.33 150 ILE B C 1
ATOM 2153 O O . ILE B 2 161 ? 50.994 10.083 -44.910 1.00 29.34 150 ILE B O 1
ATOM 2158 N N . ILE B 2 162 ? 49.629 9.131 -46.432 1.00 26.85 151 ILE B N 1
ATOM 2159 C CA . ILE B 2 162 ? 49.379 7.932 -45.653 1.00 26.71 151 ILE B CA 1
ATOM 2160 C C . ILE B 2 162 ? 49.848 6.835 -46.588 1.00 28.22 151 ILE B C 1
ATOM 2161 O O . ILE B 2 162 ? 49.355 6.727 -47.713 1.00 26.08 151 ILE B O 1
ATOM 2166 N N . GLU B 2 163 ? 50.812 6.038 -46.152 1.00 29.99 152 GLU B N 1
ATOM 2167 C CA . GLU B 2 163 ? 51.293 4.956 -46.990 1.00 32.62 152 GLU B CA 1
ATOM 2168 C C . GLU B 2 163 ? 50.751 3.647 -46.453 1.00 32.42 152 GLU B C 1
ATOM 2169 O O . GLU B 2 163 ? 50.825 3.376 -45.253 1.00 30.10 152 GLU B O 1
ATOM 2175 N N . VAL B 2 164 ? 50.174 2.855 -47.350 1.00 30.60 153 VAL B N 1
ATOM 2176 C CA . VAL B 2 164 ? 49.608 1.566 -46.997 1.00 29.31 153 VAL B CA 1
ATOM 2177 C C . VAL B 2 164 ? 50.493 0.561 -47.704 1.00 31.27 153 VAL B C 1
ATOM 2178 O O . VAL B 2 164 ? 50.682 0.628 -48.921 1.00 33.19 153 VAL B O 1
ATOM 2182 N N . ASN B 2 165 ? 51.056 -0.358 -46.933 1.00 30.81 154 ASN B N 1
ATOM 2183 C CA . ASN B 2 165 ? 51.981 -1.338 -47.478 1.00 31.35 154 ASN B CA 1
ATOM 2184 C C . ASN B 2 165 ? 51.521 -2.761 -47.223 1.00 31.00 154 ASN B C 1
ATOM 2185 O O . ASN B 2 165 ? 50.978 -3.066 -46.157 1.00 28.56 154 ASN B O 1
ATOM 2190 N N . ILE B 2 166 ? 51.715 -3.623 -48.216 1.00 28.77 155 ILE B N 1
ATOM 2191 C CA . ILE B 2 166 ? 51.362 -5.023 -48.063 1.00 30.93 155 ILE B CA 1
ATOM 2192 C C . ILE B 2 166 ? 52.535 -5.858 -48.502 1.00 33.29 155 ILE B C 1
ATOM 2193 O O . ILE B 2 166 ? 53.077 -5.681 -49.596 1.00 32.24 155 ILE B O 1
ATOM 2198 N N . ALA B 2 167 ? 52.945 -6.766 -47.636 1.00 37.01 156 ALA B N 1
ATOM 2199 C CA . ALA B 2 167 ? 54.063 -7.611 -47.963 1.00 42.38 156 ALA B CA 1
ATOM 2200 C C . ALA B 2 167 ? 53.634 -9.033 -47.805 1.00 47.10 156 ALA B C 1
ATOM 2201 O O . ALA B 2 167 ? 53.451 -9.521 -46.692 1.00 46.83 156 ALA B O 1
ATOM 2203 N N . ILE B 2 168 ? 53.423 -9.697 -48.929 1.00 55.74 157 ILE B N 1
ATOM 2204 C CA . ILE B 2 168 ? 53.056 -11.073 -48.825 1.00 64.19 157 ILE B CA 1
ATOM 2205 C C . ILE B 2 168 ? 54.312 -11.869 -48.939 1.00 69.47 157 ILE B C 1
ATOM 2206 O O . ILE B 2 168 ? 55.287 -11.493 -49.596 1.00 70.77 157 ILE B O 1
ATOM 2211 N N . ARG B 2 169 ? 54.241 -12.991 -48.256 1.00 75.56 158 ARG B N 1
ATOM 2212 C CA . ARG B 2 169 ? 55.327 -13.900 -48.127 1.00 80.98 158 ARG B CA 1
ATOM 2213 C C . ARG B 2 169 ? 55.483 -15.060 -49.093 1.00 82.12 158 ARG B C 1
ATOM 2214 O O . ARG B 2 169 ? 55.547 -16.167 -48.623 1.00 80.92 158 ARG B O 1
ATOM 2222 N N . GLU B 2 170 ? 55.447 -14.823 -50.407 1.00 84.98 159 GLU B N 1
ATOM 2223 C CA . GLU B 2 170 ? 55.723 -15.813 -51.463 1.00 87.59 159 GLU B CA 1
ATOM 2224 C C . GLU B 2 170 ? 56.184 -17.208 -50.904 1.00 87.85 159 GLU B C 1
ATOM 2225 O O . GLU B 2 170 ? 56.579 -18.193 -51.637 1.00 87.75 159 GLU B O 1
#

Secondary structure (DSSP, 8-state):
---TTEETTTTEEPEEEEE-S-HHHHHHHHHHHHHTT-EEEEEESSHHHHHHHHHHHGGG--EEE----SSS-HHHHHHHHHHH-TT--EEEEES---HHHHHHHHHTT-SEEEESSP-HHHHHHHHHHTT--/----HHHHHHHHHHHHH---SS------BSS-----EEEEEEEESS-EEEEE--HHHHHHHHHHHHTS----TTSTTT---HHHHHHHHHHHHHHHHHTTTTSSS-EEE---EEE-S-------SS-EEEEEEE-SSS-EEEEEEEE--

Nearest PDB structures (foldseek):
  3hzh-assembly1_A  TM=1.008E+00  e=3.259E-27  Borreliella burgdorferi
  4qyw-assembly1_A  TM=9.456E-01  e=2.388E-12  Thermotoga maritima MSB8
  6ekh-assembly1_Y  TM=9.550E-01  e=8.162E-10  Methanococcus maripaludis
  7od9-assembly1_B  TM=9.067E-01  e=1.463E-09  Methanococcus maripaludis X1
  1nat-assembly1_A  TM=9.155E-01  e=1.325E-08  Bacillus subtilis

InterPro domains:
  IPR001789 Signal transduction response regulator, receiver domain [PF00072] (28-140)
  IPR001789 Signal transduction response regulator, receiver domain [PS50110] (27-144)
  IPR001789 Signal transduction response regulator, receiver domain [SM00448] (26-140)
  IPR011006 CheY-like superfamily [SSF52172] (26-143)
  IPR050595 Bacterial response regulator [PTHR44591] (28-143)

Organism: Borreliella burgdorferi (strain ATCC 35210 / DSM 4680 / CIP 102532 / B31) (NCBI:txid2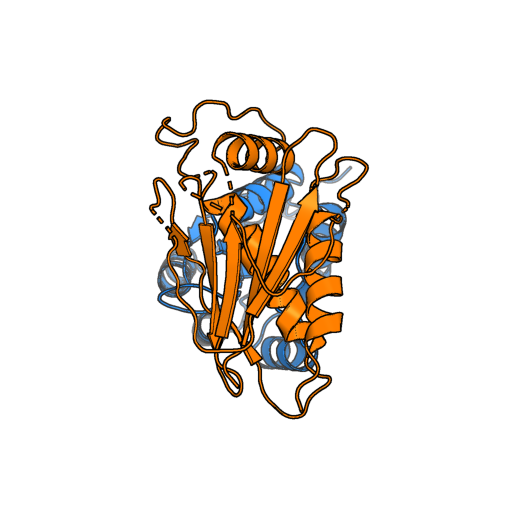24326)

B-factor: mean 40.89, std 18.23, range [17.63, 113.67]

GO terms:
  GO:0005515 protein binding (F, IPI)

CATH classification: 3.40.50.2300

Radius of gyration: 19.44 Å; Cα contacts (8 Å, |Δi|>4): 533; chains: 2; bounding box: 56×41×44 Å

Sequence (282 aa):
SKPRGINYDTGIPFNVLIVDDSVFTVKQLTQIFTSEGFNIIDTAADGEEAVIKYKNHYPNIDIVTLITMPKMDGITCLSNIMEFDKNARVIMISALGKEQLVKDCLIKGAKTFIVKPLDRAKVLQRVMSVFVKRIDYIEPFLDAASSVLRDLLVENIEGKPGLKSIKGVSVIVGLAGSVEGSIIIDDIETALFVASKLNFEEYDDFDDEETKEVAATLTEVGNIIAGNFVTTLHAKGFVFDITPPAFIYGENKISNKGSEALIVPFSLPDGKIIEVNIAIRE

Foldseek 3Di:
DQLPQADVVVRAGAEEEEEALDPVVVVVVVCLNVVSPHDHPYYYNALVRSLVVCVVCVVRHPEYEAADGPPHGGQRSLLSSCVVPVPYEYEYEECDCDPVVQVSSVVSPYPGYHHDDDDSVVVVVSVCVSVDD/DQPQVVLLVCLLVVLVPCLPAPFFADDKDQDDDLAKKKWKFKDWPKGWIKMKTHPVLLQVSLCSVVVHHDDCCPPVVSVCSQVVVNVSRVRSQVSRQVVRVVDPTHMDIDRMDMGHSDPPCPDDDFDKIWDWIAGPPRDIMIMMIGIHD

Solvent-accessible surface area: 13699 Å² total